Protein AF-A0A754B8D8-F1 (afdb_monomer)

Organism: Salmonella enterica (NCBI:txid28901)

Sequence (259 aa):
MENLAVDMGYTPGVLALFYKVAIGSGVAPLVIFMGVGAMTDFGPLLANPRTLLLGAAAQFGIFATVLGALTLNYFGLISFTLPQAAAIGIIGGADGPTAIYLSGKLAPELLGAIAVAAYSYMALVPLIQPPIMKALTSETERKIRMVQLRTVSKREKILFPVVLLMLVALLLPDAAPLLGMFCFGNLMRESGVVERLSDTVQNGLINIVTIFLGLSVGAKLVADKFLQPQTLGILLLGVVAFGIGTAAGVLMAKLLNLC

pLDDT: mean 94.23, std 4.28, range [58.78, 98.31]

Foldseek 3Di:
DVVVCVVVVDDDDPLVVLLVPQQLVLNLLLLLLLLVLLPDDCQQCVLPVVVVVLLVLLLVLLVVQLVVQVVCCVVVNDNDDSLRSNLLSCLLNLRLSVSSSSCSVRPVLQNLLSNVLSVVVNVCCVVQQVVLCVVQPDPVRVPDDDDDGDGDDLVNQLCVLVVVLVVCVPPPVVCNSNSVSSSNSSNCNSVVPNVVVSVCSNPVSSVVSVVSVVSNSVVSCDCVSCVDSVSVSSNVSSSVSNNSSSNSSVVVVVVVVVD

Radius of gyration: 20.34 Å; Cα contacts (8 Å, |Δi|>4): 338; chains: 1; bounding box: 52×45×57 Å

Solvent-accessible surface area (backbone atoms only — not comparable to full-atom values): 13329 Å² total; per-residue (Å²): 109,72,67,60,41,43,76,69,72,49,77,81,54,70,44,56,52,40,22,51,63,32,49,68,66,49,49,35,34,37,53,44,36,14,21,52,22,35,68,56,79,57,57,70,51,69,36,43,59,72,56,55,57,33,54,58,34,24,44,47,6,16,57,54,26,23,53,48,36,46,47,38,26,72,71,69,77,38,87,47,54,71,48,44,18,52,31,53,7,35,38,16,58,69,41,57,43,60,30,48,45,47,10,50,75,52,25,62,68,48,33,26,48,48,48,54,43,27,54,51,49,57,70,38,39,82,70,58,49,57,58,51,52,64,74,75,51,54,74,72,67,74,64,61,82,81,75,82,74,54,90,67,54,70,64,57,61,43,46,45,39,55,54,50,40,53,51,31,60,75,76,42,54,88,50,34,70,58,52,41,33,21,27,51,19,31,38,33,49,52,62,68,81,41,54,72,56,31,52,37,36,54,42,62,49,33,57,54,44,49,52,50,44,52,50,23,44,54,56,38,59,42,64,87,48,44,76,37,75,56,38,56,51,47,49,60,43,39,60,50,8,48,51,46,8,52,51,37,22,55,51,43,50,56,56,61,72,77,111

InterPro domains:
  IPR005661 Na+-transporting methylmalonyl-CoA/oxaloacetate decarboxylase, beta subunit [PF03977] (9-258)
  IPR005661 Na+-transporting methylmalonyl-CoA/oxaloacetate decarboxylase, beta subunit [PTHR35806] (12-259)
  IPR005661 Na+-transporting methylmalonyl-CoA/oxaloacetate decarboxylase, beta subunit [TIGR01109] (10-259)

Structure (mmCIF, N/CA/C/O backbone):
data_AF-A0A754B8D8-F1
#
_entry.id   AF-A0A754B8D8-F1
#
loop_
_atom_site.group_PDB
_atom_site.id
_atom_site.type_symbol
_atom_site.label_atom_id
_atom_site.label_alt_id
_atom_site.label_comp_id
_atom_site.label_asym_id
_atom_site.label_entity_id
_atom_site.label_seq_id
_atom_site.pdbx_PDB_ins_code
_atom_site.Cartn_x
_atom_site.Cartn_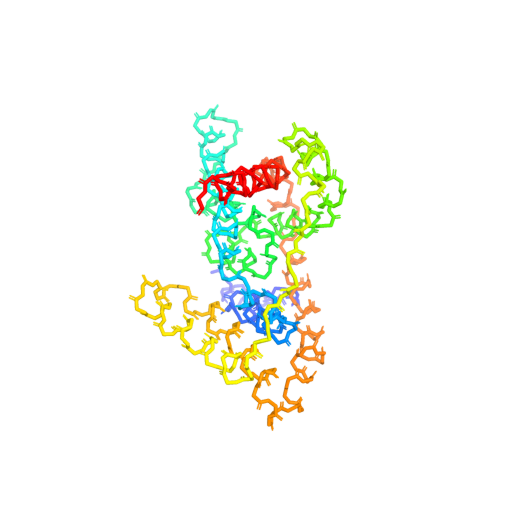y
_atom_site.Cartn_z
_atom_site.occupancy
_atom_site.B_iso_or_equiv
_atom_site.auth_seq_id
_atom_site.auth_comp_id
_atom_site.auth_asym_id
_atom_site.auth_atom_id
_atom_site.pdbx_PDB_model_num
ATOM 1 N N . MET A 1 1 ? 13.358 -8.539 -28.389 1.00 58.78 1 MET A N 1
ATOM 2 C CA . MET A 1 1 ? 14.553 -7.669 -28.349 1.00 58.78 1 MET A CA 1
ATOM 3 C C . MET A 1 1 ? 15.604 -8.170 -27.368 1.00 58.78 1 MET A C 1
ATOM 5 O O . MET A 1 1 ? 16.745 -8.263 -27.778 1.00 58.78 1 MET A O 1
ATOM 9 N N . GLU A 1 2 ? 15.253 -8.544 -26.131 1.00 64.75 2 GLU A N 1
ATOM 10 C CA . GLU A 1 2 ? 16.248 -8.974 -25.125 1.00 64.75 2 GLU A CA 1
ATOM 11 C C . GLU A 1 2 ? 17.072 -10.206 -25.562 1.00 64.75 2 GLU A C 1
ATOM 13 O O . GLU A 1 2 ? 18.293 -10.160 -25.513 1.00 64.75 2 GLU A O 1
ATOM 18 N N . ASN A 1 3 ? 16.429 -11.254 -26.098 1.00 72.56 3 ASN A N 1
ATOM 19 C CA . ASN A 1 3 ? 17.136 -12.445 -26.601 1.00 72.56 3 ASN A CA 1
ATOM 20 C C . ASN A 1 3 ? 18.046 -12.127 -27.800 1.00 72.56 3 ASN A C 1
ATOM 22 O O . ASN A 1 3 ? 19.176 -12.582 -27.842 1.00 72.56 3 ASN A O 1
ATOM 26 N N . LEU A 1 4 ? 17.596 -11.254 -28.709 1.00 76.38 4 LEU A N 1
ATOM 27 C CA . LEU A 1 4 ? 18.385 -10.824 -29.867 1.00 76.38 4 LEU A CA 1
ATOM 28 C C . LEU A 1 4 ? 19.649 -10.055 -29.444 1.00 76.38 4 LEU A C 1
ATOM 30 O O . LEU A 1 4 ? 20.698 -10.221 -30.046 1.00 76.38 4 LEU A O 1
ATOM 34 N N . ALA A 1 5 ? 19.567 -9.226 -28.399 1.00 78.75 5 ALA A N 1
ATOM 35 C CA . ALA A 1 5 ? 20.729 -8.509 -27.876 1.00 78.75 5 ALA A CA 1
ATOM 36 C C . ALA A 1 5 ? 21.767 -9.467 -27.267 1.00 78.75 5 ALA A C 1
ATOM 38 O O . ALA A 1 5 ? 22.965 -9.271 -27.466 1.00 78.75 5 ALA A O 1
ATOM 39 N N . VAL A 1 6 ? 21.306 -10.519 -26.580 1.00 84.56 6 VAL A N 1
ATOM 40 C CA . VAL A 1 6 ? 22.173 -11.587 -26.058 1.00 84.56 6 VAL A CA 1
ATOM 41 C C . VAL A 1 6 ? 22.822 -12.369 -27.201 1.00 84.56 6 VAL A C 1
ATOM 43 O O . VAL A 1 6 ? 24.032 -12.580 -27.169 1.00 84.56 6 VAL A O 1
ATOM 46 N N . ASP A 1 7 ? 22.061 -12.705 -28.246 1.00 90.56 7 ASP A N 1
ATOM 47 C CA . ASP A 1 7 ? 22.578 -13.380 -29.447 1.00 90.56 7 ASP A CA 1
ATOM 48 C C . ASP A 1 7 ? 23.622 -12.523 -30.196 1.00 90.56 7 ASP A C 1
ATOM 50 O O . ASP A 1 7 ? 24.506 -13.052 -30.867 1.00 90.56 7 ASP A O 1
ATOM 54 N N . MET A 1 8 ? 23.562 -11.195 -30.041 1.00 91.81 8 MET A N 1
ATOM 55 C CA . MET A 1 8 ? 24.538 -10.234 -30.572 1.00 91.81 8 MET A CA 1
ATOM 56 C C . MET A 1 8 ? 25.750 -9.997 -29.648 1.00 91.81 8 MET A C 1
ATOM 58 O O . MET A 1 8 ? 26.601 -9.164 -29.960 1.00 91.81 8 MET A O 1
ATOM 62 N N . GLY A 1 9 ? 25.853 -10.706 -28.519 1.00 92.31 9 GLY A N 1
ATOM 63 C CA . GLY A 1 9 ? 26.977 -10.611 -27.581 1.00 92.31 9 GLY A CA 1
ATOM 64 C C . GLY A 1 9 ? 26.842 -9.528 -26.505 1.00 92.31 9 GLY A C 1
ATOM 65 O O . GLY A 1 9 ? 27.785 -9.313 -25.740 1.00 92.31 9 GLY A O 1
ATOM 66 N N . TYR A 1 10 ? 25.692 -8.852 -26.397 1.00 92.00 10 TYR A N 1
ATOM 67 C CA . TYR A 1 10 ? 25.439 -7.906 -25.309 1.00 92.00 10 TYR A CA 1
ATOM 68 C C . TYR A 1 10 ? 24.954 -8.624 -24.047 1.00 92.00 10 TYR A C 1
ATOM 70 O O . TYR A 1 10 ? 24.031 -9.435 -24.082 1.00 92.00 10 TYR A O 1
ATOM 78 N N . THR A 1 11 ? 25.546 -8.284 -22.901 1.00 91.88 11 THR A N 1
ATOM 79 C CA . THR A 1 11 ? 25.164 -8.851 -21.602 1.00 91.88 11 THR A CA 1
ATOM 80 C C . THR A 1 11 ? 24.189 -7.935 -20.850 1.00 91.88 11 THR A C 1
ATOM 82 O O . THR A 1 11 ? 24.380 -6.714 -20.847 1.00 91.88 11 THR A O 1
ATOM 85 N N . PRO A 1 12 ? 23.146 -8.474 -20.190 1.00 91.19 12 PRO A N 1
ATOM 86 C CA . PRO A 1 12 ? 22.288 -7.680 -19.320 1.00 91.19 12 PRO A CA 1
ATOM 87 C C . PRO A 1 12 ? 23.073 -7.073 -18.152 1.00 91.19 12 PRO A C 1
ATOM 89 O O . PRO A 1 12 ? 23.854 -7.748 -17.483 1.00 91.19 12 PRO A O 1
ATOM 92 N N . GLY A 1 13 ? 22.816 -5.799 -17.851 1.00 93.12 13 GLY A N 1
ATOM 93 C CA . GLY A 1 13 ? 23.345 -5.176 -16.639 1.00 93.12 13 GLY A CA 1
ATOM 94 C C . GLY A 1 13 ? 22.827 -5.873 -15.374 1.00 93.12 13 GLY A C 1
ATOM 95 O O . GLY A 1 13 ? 21.698 -6.365 -15.338 1.00 93.12 13 GLY A O 1
ATOM 96 N N . VAL A 1 14 ? 23.619 -5.864 -14.300 1.00 95.69 14 VAL A N 1
ATOM 97 C CA . VAL A 1 14 ? 23.280 -6.554 -13.037 1.00 95.69 14 VAL A CA 1
ATOM 98 C C . VAL A 1 14 ? 21.926 -6.103 -12.473 1.00 95.69 14 VAL A C 1
ATOM 100 O O . VAL A 1 14 ? 21.112 -6.928 -12.067 1.00 95.69 14 VAL A O 1
ATOM 103 N N . LEU A 1 15 ? 21.633 -4.800 -12.518 1.00 93.94 15 LEU A N 1
ATOM 104 C CA . LEU A 1 15 ? 20.350 -4.258 -12.058 1.00 93.94 15 LEU A CA 1
ATOM 105 C C . LEU A 1 15 ? 19.160 -4.718 -12.917 1.00 93.94 15 LEU A C 1
ATOM 107 O O . LEU A 1 15 ? 18.058 -4.882 -12.397 1.00 93.94 15 LEU A O 1
ATOM 111 N N . ALA A 1 16 ? 19.377 -4.972 -14.212 1.00 91.88 16 ALA A N 1
ATOM 112 C CA . ALA A 1 16 ? 18.349 -5.534 -15.085 1.00 91.88 16 ALA A CA 1
ATOM 113 C C . ALA A 1 16 ? 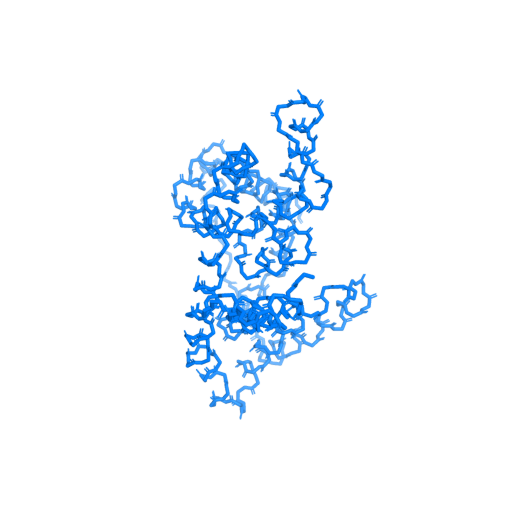18.050 -6.995 -14.714 1.00 91.88 16 ALA A C 1
ATOM 115 O O . ALA A 1 16 ? 16.884 -7.394 -14.698 1.00 91.88 16 ALA A O 1
ATOM 116 N N . LEU A 1 17 ? 19.076 -7.769 -14.337 1.00 94.62 17 LEU A N 1
ATOM 117 C CA . LEU A 1 17 ? 18.903 -9.134 -13.829 1.00 94.62 17 LEU A CA 1
ATOM 118 C C . LEU A 1 17 ? 18.139 -9.149 -12.502 1.00 94.62 17 LEU A C 1
ATOM 120 O O . LEU A 1 17 ? 17.184 -9.914 -12.365 1.00 94.62 17 LEU A O 1
ATOM 124 N N . PHE A 1 18 ? 18.497 -8.272 -11.556 1.00 95.88 18 PHE A N 1
ATOM 125 C CA . PHE A 1 18 ? 17.745 -8.132 -10.307 1.00 95.88 18 PHE A CA 1
ATOM 126 C C . PHE A 1 18 ? 16.291 -7.758 -10.574 1.00 95.88 18 PHE A C 1
ATOM 128 O O . PHE A 1 18 ? 15.399 -8.430 -10.063 1.00 95.88 18 PHE A O 1
ATOM 135 N N . TYR A 1 19 ? 16.034 -6.780 -11.448 1.00 94.25 19 TYR A N 1
ATOM 136 C CA . TYR A 1 19 ? 14.668 -6.420 -11.812 1.00 94.25 19 TYR A CA 1
ATOM 137 C C . TYR A 1 19 ? 13.897 -7.615 -12.382 1.00 94.25 19 TYR A C 1
ATOM 139 O O . TYR A 1 19 ? 12.798 -7.897 -11.910 1.00 94.25 19 TYR A O 1
ATOM 147 N N . LYS A 1 20 ? 14.473 -8.345 -13.343 1.00 93.69 20 LYS A N 1
ATOM 148 C CA . LYS A 1 20 ? 13.829 -9.492 -14.000 1.00 93.69 20 LYS A CA 1
ATOM 149 C C . LYS A 1 20 ? 13.483 -10.611 -13.015 1.00 93.69 20 LYS A C 1
ATOM 151 O O . LYS A 1 20 ? 12.371 -11.132 -13.056 1.00 93.69 20 LYS A O 1
ATOM 156 N N . VAL A 1 21 ? 14.411 -10.958 -12.123 1.00 95.19 21 VAL A N 1
ATOM 157 C CA . VAL A 1 21 ? 14.247 -12.071 -11.174 1.00 95.19 21 VAL A CA 1
ATOM 158 C C . VAL A 1 21 ? 13.405 -11.679 -9.961 1.00 95.19 21 VAL A C 1
ATOM 160 O O . VAL A 1 21 ? 12.574 -12.470 -9.526 1.00 95.19 21 VAL A O 1
ATOM 163 N N . ALA A 1 22 ? 13.602 -10.482 -9.409 1.00 93.81 22 ALA A N 1
ATOM 164 C CA . ALA A 1 22 ? 12.997 -10.070 -8.147 1.00 93.81 22 ALA A CA 1
ATOM 165 C C . ALA A 1 22 ? 11.612 -9.433 -8.344 1.00 93.81 22 ALA A C 1
ATOM 167 O O . ALA A 1 22 ? 10.634 -9.897 -7.761 1.00 93.81 22 ALA A O 1
ATOM 168 N N . ILE A 1 23 ? 11.515 -8.375 -9.157 1.00 92.25 23 ILE A N 1
ATOM 169 C CA . ILE A 1 23 ? 10.281 -7.582 -9.303 1.00 92.25 23 ILE A CA 1
ATOM 170 C C . ILE A 1 23 ? 9.447 -8.038 -10.500 1.00 92.25 23 ILE A C 1
ATOM 172 O O . ILE A 1 23 ? 8.241 -8.205 -10.364 1.00 92.25 23 ILE A O 1
ATOM 176 N N . GLY A 1 24 ? 10.068 -8.252 -11.661 1.00 90.56 24 GLY A N 1
ATOM 177 C CA . GLY A 1 24 ? 9.386 -8.628 -12.902 1.00 90.56 24 GLY A CA 1
ATOM 178 C C . GLY A 1 24 ? 8.690 -9.989 -12.823 1.00 90.56 24 GLY A C 1
ATOM 179 O O . GLY A 1 24 ? 7.667 -10.192 -13.466 1.00 90.56 24 GLY A O 1
ATOM 180 N N . SER A 1 25 ? 9.197 -10.893 -11.981 1.00 93.19 25 SER A N 1
ATOM 181 C CA . SER A 1 25 ? 8.540 -12.161 -11.635 1.00 93.19 25 SER A CA 1
ATOM 182 C C . SER A 1 25 ? 7.385 -12.005 -10.632 1.00 93.19 25 SER A C 1
ATOM 184 O O . SER A 1 25 ? 6.610 -12.936 -10.433 1.00 93.19 25 SER A O 1
ATOM 186 N N . GLY A 1 26 ? 7.285 -10.853 -9.962 1.00 92.12 26 GLY A N 1
ATOM 187 C CA . GLY A 1 26 ? 6.346 -10.589 -8.873 1.00 92.12 26 GLY A CA 1
ATOM 188 C C . GLY A 1 26 ? 6.746 -11.176 -7.513 1.00 92.12 26 GLY A C 1
ATOM 189 O O . GLY A 1 26 ? 5.998 -11.005 -6.557 1.00 92.12 26 GLY A O 1
ATOM 190 N N . VAL A 1 27 ? 7.898 -11.843 -7.385 1.00 96.12 27 VAL A N 1
ATOM 191 C CA . VAL A 1 27 ? 8.268 -12.584 -6.162 1.00 96.12 27 VAL A CA 1
ATOM 192 C C . VAL A 1 27 ? 8.673 -11.661 -5.013 1.00 96.12 27 VAL A C 1
ATOM 194 O O . VAL A 1 27 ? 8.148 -11.779 -3.908 1.00 96.12 27 VAL A O 1
ATOM 197 N N . ALA A 1 28 ? 9.601 -10.733 -5.247 1.00 96.25 28 ALA A N 1
ATOM 198 C CA . ALA A 1 28 ? 10.150 -9.882 -4.195 1.00 96.25 28 ALA A CA 1
ATOM 199 C C . ALA A 1 28 ? 9.096 -9.043 -3.451 1.00 96.25 28 ALA A C 1
ATOM 201 O O . ALA A 1 28 ? 9.090 -9.102 -2.221 1.00 96.25 28 ALA A O 1
ATOM 202 N N . PRO A 1 29 ? 8.177 -8.312 -4.119 1.00 95.56 29 PRO A N 1
ATOM 203 C CA . PRO A 1 29 ? 7.150 -7.565 -3.394 1.00 95.56 29 PRO A CA 1
ATOM 204 C C . PRO A 1 29 ? 6.234 -8.475 -2.561 1.00 95.56 29 PRO A C 1
ATOM 206 O O . PRO A 1 29 ? 5.863 -8.095 -1.456 1.00 95.56 29 PRO A O 1
ATOM 209 N N . LEU A 1 30 ? 5.935 -9.697 -3.021 1.00 97.25 30 LEU A N 1
ATOM 210 C CA . LEU A 1 30 ? 5.134 -10.663 -2.261 1.00 97.25 30 LEU A CA 1
ATOM 211 C C . LEU A 1 30 ? 5.868 -11.204 -1.029 1.00 97.25 30 LEU A C 1
ATOM 213 O O . LEU A 1 30 ? 5.261 -11.358 0.029 1.00 97.25 30 LEU A O 1
ATOM 217 N N . VAL A 1 31 ? 7.173 -11.464 -1.135 1.00 97.94 31 VAL A N 1
ATOM 218 C CA . VAL A 1 31 ? 7.988 -11.897 0.011 1.00 97.94 31 VAL A CA 1
ATOM 219 C C . VAL A 1 31 ? 8.131 -10.774 1.038 1.00 97.94 31 VAL A C 1
ATOM 221 O O . VAL A 1 31 ? 8.051 -11.037 2.239 1.00 97.94 31 VAL A O 1
ATOM 224 N N . ILE A 1 32 ? 8.271 -9.519 0.595 1.00 96.75 32 ILE A N 1
ATOM 225 C CA . ILE A 1 32 ? 8.240 -8.380 1.519 1.00 96.75 32 ILE A CA 1
ATOM 226 C C . ILE A 1 32 ? 6.870 -8.281 2.197 1.00 96.75 32 ILE A C 1
ATOM 228 O O . ILE A 1 32 ? 6.789 -8.133 3.414 1.00 96.75 32 ILE A O 1
ATOM 232 N N . PHE A 1 33 ? 5.786 -8.432 1.438 1.00 95.44 33 PHE A N 1
ATOM 233 C CA . PHE A 1 33 ? 4.430 -8.369 1.981 1.00 95.44 33 PHE A CA 1
ATOM 234 C C . PHE A 1 33 ? 4.119 -9.514 2.965 1.00 95.44 33 PHE A C 1
ATOM 236 O O . PHE A 1 33 ? 3.440 -9.307 3.970 1.00 95.44 33 PHE A O 1
ATOM 243 N N . MET A 1 34 ? 4.701 -10.699 2.758 1.00 98.12 34 MET A N 1
ATOM 244 C CA . MET A 1 34 ? 4.687 -11.787 3.741 1.00 98.12 34 MET A CA 1
ATOM 245 C C . MET A 1 34 ? 5.376 -11.388 5.049 1.00 98.12 34 MET A C 1
ATOM 247 O O . MET A 1 34 ? 4.844 -11.662 6.124 1.00 98.12 34 MET A O 1
ATOM 251 N N . GLY A 1 35 ? 6.528 -10.719 4.996 1.00 97.44 35 GLY A N 1
ATOM 252 C CA . GLY A 1 35 ? 7.171 -10.240 6.220 1.00 97.44 35 GLY A CA 1
ATOM 253 C C . GLY A 1 35 ? 6.406 -9.110 6.905 1.00 97.44 35 GLY A C 1
ATOM 254 O O . GLY A 1 35 ? 6.346 -9.102 8.132 1.00 97.44 35 GLY A O 1
ATOM 255 N N . VAL A 1 36 ? 5.726 -8.231 6.158 1.00 96.62 36 VAL A N 1
ATOM 256 C CA . VAL A 1 36 ? 4.753 -7.286 6.745 1.00 96.62 36 VAL A CA 1
ATOM 257 C C . VAL A 1 36 ? 3.675 -8.053 7.519 1.00 96.62 36 VAL A C 1
ATOM 259 O O . VAL A 1 36 ? 3.404 -7.724 8.674 1.00 96.62 36 VAL A O 1
ATOM 262 N N . GLY A 1 37 ? 3.134 -9.133 6.947 1.00 96.88 37 GLY A N 1
ATOM 263 C CA . GLY A 1 37 ? 2.206 -10.031 7.641 1.00 96.88 37 GLY A CA 1
ATOM 264 C C . GLY A 1 37 ? 2.786 -10.642 8.924 1.00 96.88 37 GLY A C 1
ATOM 265 O O . GLY A 1 37 ? 2.099 -10.685 9.941 1.00 96.88 37 GLY A O 1
ATOM 266 N N . ALA A 1 38 ? 4.060 -11.048 8.913 1.00 97.19 38 ALA A N 1
ATOM 267 C CA . ALA A 1 38 ? 4.755 -11.607 10.081 1.00 97.19 38 ALA A CA 1
ATOM 268 C C . ALA A 1 38 ? 5.084 -10.568 11.177 1.00 97.19 38 ALA A C 1
ATOM 270 O O . ALA A 1 38 ? 5.232 -10.927 12.348 1.00 97.19 38 ALA A O 1
ATOM 271 N N . MET A 1 39 ? 5.163 -9.281 10.824 1.00 96.50 39 MET A N 1
ATOM 272 C CA . MET A 1 39 ? 5.384 -8.171 11.763 1.00 96.50 39 MET A CA 1
ATOM 273 C C . MET A 1 39 ? 4.079 -7.568 12.312 1.00 96.50 39 MET A C 1
ATOM 275 O O . MET A 1 39 ? 4.109 -6.844 13.307 1.00 96.50 39 MET A O 1
ATOM 279 N N . THR A 1 40 ? 2.933 -7.854 11.690 1.00 96.00 40 THR A N 1
ATOM 280 C CA . THR A 1 40 ? 1.652 -7.215 12.028 1.00 96.00 40 THR A CA 1
ATOM 281 C C . THR A 1 40 ? 0.986 -7.877 13.237 1.00 96.00 40 THR A C 1
ATOM 283 O O . THR A 1 40 ? 0.804 -9.093 13.268 1.00 96.00 40 THR A O 1
ATOM 286 N N . ASP A 1 41 ? 0.561 -7.076 14.222 1.00 93.06 41 ASP A N 1
ATOM 287 C CA . ASP A 1 41 ? -0.291 -7.544 15.321 1.00 93.06 41 ASP A CA 1
ATOM 288 C C . ASP A 1 41 ? -1.772 -7.262 15.047 1.00 93.06 41 ASP A C 1
ATOM 290 O O . ASP A 1 41 ? -2.208 -6.119 14.915 1.00 93.06 41 ASP A O 1
ATOM 294 N N . PHE A 1 42 ? -2.563 -8.330 15.025 1.00 92.44 42 PHE A N 1
ATOM 295 C CA . PHE A 1 42 ? -4.003 -8.283 14.794 1.00 92.44 42 PHE A CA 1
ATOM 296 C C . PHE A 1 42 ? -4.830 -8.117 16.068 1.00 92.44 42 PHE A C 1
ATOM 298 O O . PHE A 1 42 ? -6.034 -7.891 15.974 1.00 92.44 42 PHE A O 1
ATOM 305 N N . GLY A 1 43 ? -4.223 -8.194 17.257 1.00 91.62 43 GLY A N 1
ATOM 306 C CA . GLY A 1 43 ? -4.933 -8.028 18.530 1.00 91.62 43 GLY A CA 1
ATOM 307 C C . GLY A 1 43 ? -5.822 -6.774 18.566 1.00 91.62 43 GLY A C 1
ATOM 308 O O . GLY A 1 43 ? -7.025 -6.905 18.797 1.00 91.62 43 GLY A O 1
ATOM 309 N N . PRO A 1 44 ? -5.293 -5.576 18.258 1.00 92.50 44 PRO A N 1
ATOM 310 C CA . PRO A 1 44 ? -6.086 -4.347 18.243 1.00 92.50 44 PRO A CA 1
ATOM 311 C C . PRO A 1 44 ? -7.234 -4.343 17.225 1.00 92.50 44 PRO A C 1
ATOM 313 O O . PRO A 1 44 ? -8.326 -3.862 17.530 1.00 92.50 44 PRO A O 1
ATOM 316 N N . LEU A 1 45 ? -7.010 -4.920 16.041 1.00 93.06 45 LEU A N 1
ATOM 317 C CA . LEU A 1 45 ? -8.008 -4.985 14.971 1.00 93.06 45 LEU A CA 1
ATOM 318 C C . LEU A 1 45 ? -9.169 -5.911 15.345 1.00 93.06 45 LEU A C 1
ATOM 320 O O . LEU A 1 45 ? -10.336 -5.536 15.238 1.00 93.06 45 LEU A O 1
ATOM 324 N N . LEU A 1 46 ? -8.846 -7.111 15.832 1.00 92.81 46 LEU A N 1
ATOM 325 C CA . LEU A 1 46 ? -9.837 -8.080 16.295 1.00 92.81 46 LEU A CA 1
ATOM 326 C C . LEU A 1 46 ? -10.559 -7.560 17.536 1.00 92.81 46 LEU A C 1
ATOM 328 O O . LEU A 1 46 ? -11.736 -7.853 17.724 1.00 92.81 46 LEU A O 1
ATOM 332 N N . ALA A 1 47 ? -9.900 -6.782 18.392 1.00 93.62 47 ALA A N 1
ATOM 3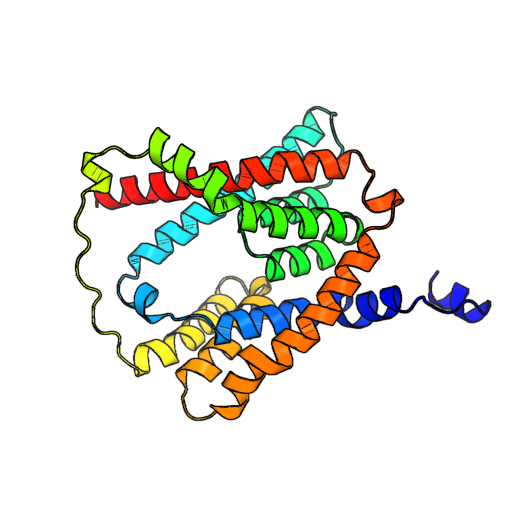33 C CA . ALA A 1 47 ? -10.530 -6.263 19.595 1.00 93.62 47 ALA A CA 1
ATOM 334 C C . ALA A 1 47 ? -11.666 -5.266 19.301 1.00 93.62 47 ALA A C 1
ATOM 336 O O . ALA A 1 47 ? -12.677 -5.277 20.004 1.00 93.62 47 ALA A O 1
ATOM 337 N N . ASN A 1 48 ? -11.542 -4.458 18.246 1.00 93.25 48 ASN A N 1
ATOM 338 C CA . ASN A 1 48 ? -12.614 -3.589 17.768 1.00 93.25 48 ASN A CA 1
ATOM 339 C C . ASN A 1 48 ? -12.799 -3.733 16.246 1.00 93.25 48 ASN A C 1
ATOM 341 O O . ASN A 1 48 ? -12.292 -2.904 15.483 1.00 93.25 48 ASN A O 1
ATOM 345 N N . PRO A 1 49 ? -13.576 -4.734 15.786 1.00 93.19 49 PRO A N 1
ATOM 346 C CA . PRO A 1 49 ? -13.723 -5.029 14.360 1.00 93.19 49 PRO A CA 1
ATOM 347 C C . PRO A 1 49 ? -14.327 -3.885 13.540 1.00 93.19 49 PRO A C 1
ATOM 349 O O . PRO A 1 49 ? -14.099 -3.816 12.336 1.00 93.19 49 PRO A O 1
ATOM 352 N N . ARG A 1 50 ? -15.053 -2.946 14.171 1.00 92.44 50 ARG A N 1
ATOM 353 C CA . ARG A 1 50 ? -15.614 -1.766 13.484 1.00 92.44 50 ARG A CA 1
ATOM 354 C C . ARG A 1 50 ? -14.522 -0.901 12.849 1.00 92.44 50 ARG A C 1
ATOM 356 O O . ARG A 1 50 ? -14.782 -0.208 11.872 1.00 92.44 50 ARG A O 1
ATOM 363 N N . THR A 1 51 ? -13.291 -0.981 13.359 1.00 92.56 51 THR A N 1
ATOM 364 C CA . THR A 1 51 ? -12.133 -0.273 12.795 1.00 92.56 51 THR A CA 1
ATOM 365 C C . THR A 1 51 ? -11.766 -0.729 11.380 1.00 92.56 51 THR A C 1
ATOM 367 O O . THR A 1 51 ? -11.192 0.061 10.632 1.00 92.56 51 THR A O 1
ATOM 370 N N . LEU A 1 52 ? -12.191 -1.924 10.945 1.00 93.50 52 LEU A N 1
ATOM 371 C CA . LEU A 1 52 ? -12.064 -2.360 9.547 1.00 93.50 52 LEU A CA 1
ATOM 372 C C . LEU A 1 52 ? -12.776 -1.405 8.576 1.00 93.50 52 LEU A C 1
ATOM 374 O O . LEU A 1 52 ? -12.273 -1.159 7.481 1.00 93.50 52 LEU A O 1
ATOM 378 N N . LEU A 1 53 ? -13.909 -0.819 8.981 1.00 94.25 53 LEU A N 1
ATOM 379 C CA . LEU A 1 53 ? -14.655 0.132 8.151 1.00 94.25 53 LEU A CA 1
ATOM 380 C C . LEU A 1 53 ? -13.922 1.469 7.985 1.00 94.25 53 LEU A C 1
ATOM 382 O O . LEU A 1 53 ? -14.027 2.090 6.929 1.00 94.25 53 LEU A O 1
ATOM 386 N N . LEU A 1 54 ? -13.135 1.892 8.984 1.00 94.12 54 LEU A N 1
ATOM 387 C CA . LEU A 1 54 ? -12.245 3.049 8.833 1.00 94.12 54 LEU A CA 1
ATOM 388 C C . LEU A 1 54 ? -11.173 2.746 7.781 1.00 94.12 54 LEU A C 1
ATOM 390 O O . LEU A 1 54 ? -10.895 3.592 6.934 1.00 94.12 54 LEU A O 1
ATOM 394 N N . GLY A 1 55 ? -10.619 1.529 7.800 1.00 92.12 55 GLY A N 1
ATOM 395 C CA . GLY A 1 55 ? -9.685 1.055 6.778 1.00 92.12 55 GLY A CA 1
ATOM 396 C C . GLY A 1 55 ? -10.301 1.045 5.378 1.00 92.12 55 GLY A C 1
ATOM 397 O O . GLY A 1 55 ? -9.659 1.496 4.434 1.00 92.12 55 GLY A O 1
ATOM 398 N N . ALA A 1 56 ? -11.559 0.613 5.244 1.00 92.56 56 ALA A N 1
ATOM 399 C CA . ALA A 1 56 ? -12.274 0.628 3.968 1.00 92.56 56 ALA A CA 1
ATOM 400 C C . ALA A 1 56 ? -12.417 2.052 3.399 1.00 92.56 56 ALA A C 1
ATOM 402 O O . ALA A 1 56 ? -12.108 2.283 2.231 1.00 92.56 56 ALA A O 1
ATOM 403 N N . ALA A 1 57 ? -12.818 3.022 4.226 1.00 94.31 57 ALA A N 1
ATOM 404 C CA . ALA A 1 57 ? -12.924 4.417 3.801 1.00 94.31 57 ALA A CA 1
ATOM 405 C C . ALA A 1 57 ? -11.558 5.060 3.513 1.00 94.31 57 ALA A C 1
ATOM 407 O O . ALA A 1 57 ? -11.449 5.874 2.598 1.00 94.31 57 ALA A O 1
ATOM 408 N N . ALA A 1 58 ? -10.503 4.672 4.237 1.00 92.19 58 ALA A N 1
ATOM 409 C CA . ALA A 1 58 ? -9.149 5.165 3.985 1.00 92.19 58 ALA A CA 1
ATOM 410 C C . ALA A 1 58 ? -8.649 4.813 2.570 1.00 92.19 58 ALA A C 1
ATOM 412 O O . ALA A 1 58 ? -7.929 5.605 1.962 1.00 92.19 58 ALA A O 1
ATOM 413 N N . GLN A 1 59 ? -9.099 3.687 1.997 1.00 95.56 59 GLN A N 1
ATOM 414 C CA . GLN A 1 59 ? -8.771 3.303 0.616 1.00 95.56 59 GLN A CA 1
ATOM 415 C C . GLN A 1 59 ? -9.446 4.189 -0.445 1.00 95.56 59 GLN A C 1
ATOM 417 O O . GLN A 1 59 ? -9.064 4.134 -1.613 1.00 95.56 59 GLN A O 1
ATOM 422 N N . PHE A 1 60 ? -10.402 5.053 -0.079 1.00 96.50 60 PHE A N 1
ATOM 423 C CA . PHE A 1 60 ? -11.026 5.985 -1.025 1.00 96.50 60 PHE A CA 1
ATOM 424 C C . PHE A 1 60 ? -10.006 6.926 -1.685 1.00 96.50 60 PHE A C 1
ATOM 426 O O . PHE A 1 60 ? -10.192 7.323 -2.836 1.00 96.50 60 PHE A O 1
ATOM 433 N N . GLY A 1 61 ? -8.896 7.221 -0.995 1.00 96.19 61 GLY A N 1
ATOM 434 C CA . GLY A 1 61 ? -7.775 7.972 -1.560 1.00 96.19 61 GLY A CA 1
ATOM 435 C C . GLY A 1 61 ? -7.230 7.349 -2.849 1.00 96.19 61 GLY A C 1
ATOM 436 O O . GLY A 1 61 ? -6.929 8.084 -3.783 1.00 96.19 61 GLY A O 1
ATOM 437 N N . ILE A 1 62 ? -7.194 6.013 -2.956 1.00 97.12 62 ILE A N 1
ATOM 438 C CA . ILE A 1 62 ? -6.771 5.315 -4.180 1.00 97.12 62 ILE A CA 1
ATOM 439 C C . ILE A 1 62 ? -7.681 5.687 -5.344 1.00 97.12 62 ILE A C 1
ATOM 441 O O . ILE A 1 62 ? -7.212 6.157 -6.381 1.00 97.12 62 ILE A O 1
ATOM 445 N N . PHE A 1 63 ? -8.988 5.490 -5.173 1.00 97.06 63 PHE A N 1
ATOM 446 C CA . PHE A 1 63 ? -9.957 5.732 -6.237 1.00 97.06 63 PHE A CA 1
ATOM 447 C C . PHE A 1 63 ? -9.987 7.206 -6.629 1.00 97.06 63 PHE A C 1
ATOM 449 O O . PHE A 1 63 ? -9.917 7.517 -7.816 1.00 97.06 63 PHE A O 1
ATOM 456 N N . ALA A 1 64 ? -9.997 8.116 -5.655 1.00 97.31 64 ALA A N 1
ATOM 457 C CA . ALA A 1 64 ? -9.939 9.548 -5.924 1.00 97.31 64 ALA A CA 1
ATOM 458 C C . ALA A 1 64 ? -8.689 9.936 -6.732 1.00 97.31 64 ALA A C 1
ATOM 460 O O . ALA A 1 64 ? -8.781 10.745 -7.656 1.00 97.31 64 ALA A O 1
ATOM 461 N N . THR A 1 65 ? -7.543 9.311 -6.458 1.00 97.38 65 THR A N 1
ATOM 462 C CA . THR A 1 65 ? -6.314 9.520 -7.229 1.00 97.38 65 THR A CA 1
ATOM 463 C C . THR A 1 65 ? -6.392 8.953 -8.645 1.00 97.38 65 THR A C 1
ATOM 465 O O . THR A 1 65 ? -5.924 9.612 -9.574 1.00 97.38 65 THR A O 1
ATOM 468 N N . VAL A 1 66 ? -7.030 7.795 -8.852 1.00 98.00 66 VAL A N 1
ATOM 469 C CA . VAL A 1 66 ? -7.306 7.275 -10.207 1.00 98.00 66 VAL A CA 1
ATOM 470 C C . VAL A 1 66 ? -8.182 8.256 -10.987 1.00 98.00 66 VAL A C 1
ATOM 472 O O . VAL A 1 66 ? -7.846 8.608 -12.119 1.00 98.00 66 VAL A O 1
ATOM 475 N N . LEU A 1 67 ? -9.271 8.747 -10.383 1.00 97.69 67 LEU A N 1
ATOM 476 C CA . LEU A 1 67 ? -10.124 9.766 -11.001 1.00 97.69 67 LEU A CA 1
ATOM 477 C C . LEU A 1 67 ? -9.338 11.050 -11.302 1.00 97.69 67 LEU A C 1
ATOM 479 O O . LEU A 1 67 ? -9.497 11.618 -12.382 1.00 97.69 67 LEU A O 1
ATOM 483 N N . GLY A 1 68 ? -8.458 11.478 -10.395 1.00 96.88 68 GLY A N 1
ATOM 484 C CA . GLY A 1 68 ? -7.569 12.622 -10.596 1.00 96.88 68 GLY A CA 1
ATOM 485 C C . GLY A 1 68 ? -6.634 12.439 -11.793 1.00 96.88 68 GLY A C 1
ATOM 486 O O . GLY A 1 68 ? -6.547 13.323 -12.643 1.00 96.88 68 GLY A O 1
ATOM 487 N N . ALA A 1 69 ? -5.997 11.272 -11.923 1.00 97.00 69 ALA A N 1
ATOM 488 C CA . ALA A 1 69 ? -5.132 10.947 -13.058 1.00 97.00 69 ALA A CA 1
ATOM 489 C C . ALA A 1 69 ? -5.896 10.925 -14.392 1.00 97.00 69 ALA A C 1
ATOM 491 O O . ALA A 1 69 ? -5.446 11.511 -15.377 1.00 97.00 69 ALA A O 1
ATOM 492 N N . LEU A 1 70 ? -7.080 10.307 -14.426 1.00 96.94 70 LEU A N 1
ATOM 493 C CA . LEU A 1 70 ? -7.923 10.286 -15.626 1.00 96.94 70 LEU A CA 1
ATOM 494 C C . LEU A 1 70 ? -8.441 11.683 -15.991 1.00 96.94 70 LEU A C 1
ATOM 496 O O . LEU A 1 70 ? -8.540 12.015 -17.170 1.00 96.94 70 LEU A O 1
ATOM 500 N N . THR A 1 71 ? -8.715 12.520 -14.993 1.00 95.88 71 THR A N 1
ATOM 501 C CA . THR A 1 71 ? -9.134 13.912 -15.195 1.00 95.88 71 THR A CA 1
ATOM 502 C C . THR A 1 71 ? -7.989 14.772 -15.739 1.00 95.88 71 THR A C 1
ATOM 504 O O . THR A 1 71 ? -8.206 15.569 -16.649 1.00 95.88 71 THR A O 1
ATOM 507 N N . LEU A 1 72 ? -6.752 14.578 -15.264 1.00 94.62 72 LEU A N 1
ATOM 508 C CA . LEU A 1 72 ? -5.563 15.228 -15.840 1.00 94.62 72 LEU A CA 1
ATOM 509 C C . LEU A 1 72 ? -5.354 14.854 -17.315 1.00 94.62 72 LEU A C 1
ATOM 511 O O . LEU A 1 72 ? -4.975 15.714 -18.113 1.00 94.62 72 LEU A O 1
ATOM 515 N N . ASN A 1 73 ? -5.641 13.598 -17.672 1.00 94.44 73 ASN A N 1
ATOM 516 C CA . ASN A 1 73 ? -5.629 13.137 -19.059 1.00 94.44 73 ASN A CA 1
ATOM 517 C C . ASN A 1 73 ? -6.754 13.782 -19.882 1.00 94.44 73 ASN A C 1
ATOM 519 O O . ASN A 1 73 ? -6.507 14.255 -20.987 1.00 94.44 73 ASN A O 1
ATOM 523 N N . TYR A 1 74 ? -7.969 13.867 -19.331 1.00 95.25 74 TYR A N 1
ATOM 524 C CA . TYR A 1 74 ? -9.109 14.514 -19.988 1.00 95.25 74 TYR A CA 1
ATOM 525 C C . TYR A 1 74 ? -8.859 16.001 -20.288 1.00 95.25 74 TYR A C 1
ATOM 527 O O . TYR A 1 74 ? -9.207 16.478 -21.365 1.00 95.25 74 TYR A O 1
ATOM 535 N N . PHE A 1 75 ? -8.198 16.726 -19.380 1.00 95.38 75 PHE A N 1
ATOM 536 C CA . PHE A 1 75 ? -7.812 18.125 -19.599 1.00 95.38 75 PHE A CA 1
ATOM 537 C C . PHE A 1 75 ? -6.597 18.309 -20.521 1.00 95.38 75 PHE A C 1
ATOM 539 O O . PHE A 1 75 ? -6.178 19.441 -20.755 1.00 95.38 75 PHE A O 1
ATOM 546 N N . GLY A 1 76 ? -6.015 17.224 -21.043 1.00 92.12 76 GLY A N 1
ATOM 547 C CA . GLY A 1 76 ? -4.886 17.280 -21.971 1.00 92.12 76 GLY A CA 1
ATOM 548 C C . GLY A 1 76 ? -3.579 17.787 -21.352 1.00 92.12 76 GLY A C 1
ATOM 549 O O . GLY A 1 76 ? -2.667 18.143 -22.091 1.00 92.12 76 GLY A O 1
ATOM 550 N N . LEU A 1 77 ? -3.472 17.827 -20.018 1.00 93.44 77 LEU A N 1
ATOM 551 C CA . LEU A 1 77 ? -2.270 18.304 -19.324 1.00 93.44 77 LEU A CA 1
ATOM 552 C C . LEU A 1 77 ? -1.160 17.249 -19.353 1.00 93.44 77 LEU A C 1
ATOM 554 O O . LEU A 1 77 ? -0.018 17.538 -19.701 1.00 93.44 77 LEU A O 1
ATOM 558 N N . ILE A 1 78 ? -1.501 16.020 -18.959 1.00 91.94 78 ILE A N 1
ATOM 559 C CA . ILE A 1 78 ? -0.582 14.882 -18.880 1.00 91.94 78 ILE A CA 1
ATOM 560 C C . ILE A 1 78 ? -1.336 13.645 -19.352 1.00 91.94 78 ILE A C 1
ATOM 562 O O . ILE A 1 78 ? -2.402 13.334 -18.824 1.00 91.94 78 ILE A O 1
ATOM 566 N N . SER A 1 79 ? -0.773 12.919 -20.318 1.00 94.19 79 SER A N 1
ATOM 567 C CA . SER A 1 79 ? -1.416 11.710 -20.823 1.00 94.19 79 SER A CA 1
ATOM 568 C C . SER A 1 79 ? -1.210 10.531 -19.875 1.00 94.19 79 SER A C 1
ATOM 570 O O . SER A 1 79 ? -0.075 10.100 -19.649 1.00 94.19 79 SER A O 1
ATOM 572 N N . PHE A 1 80 ? -2.322 10.009 -19.356 1.00 95.69 80 PHE A N 1
ATOM 573 C CA . PHE A 1 80 ? -2.378 8.790 -18.555 1.00 95.69 80 PHE A CA 1
ATOM 574 C C . PHE A 1 80 ? -3.369 7.808 -19.166 1.00 95.69 80 PHE A C 1
ATOM 576 O O . PHE A 1 80 ? -4.561 8.094 -19.293 1.00 95.69 80 PHE A O 1
ATOM 583 N N . THR A 1 81 ? -2.884 6.615 -19.497 1.00 96.88 81 THR A N 1
ATOM 584 C CA . THR A 1 81 ? -3.763 5.485 -19.814 1.00 96.88 81 THR A CA 1
ATOM 585 C C . THR A 1 81 ? -4.425 4.952 -18.541 1.00 96.88 81 THR A C 1
ATOM 587 O O . THR A 1 81 ? -3.942 5.186 -17.433 1.00 96.88 81 THR A O 1
ATOM 590 N N . LEU A 1 82 ? -5.517 4.194 -18.674 1.00 97.31 82 LEU A N 1
ATOM 591 C CA . LEU A 1 82 ? -6.196 3.602 -17.518 1.00 97.31 82 LEU A CA 1
ATOM 592 C C . LEU A 1 82 ? -5.279 2.691 -16.665 1.00 97.31 82 LEU A C 1
ATOM 594 O O . LEU A 1 82 ? -5.294 2.855 -15.445 1.00 97.31 82 LEU A O 1
ATOM 598 N N . PRO A 1 83 ? -4.442 1.795 -17.235 1.00 97.75 83 PRO A N 1
ATOM 599 C CA . PRO A 1 83 ? -3.511 0.986 -16.440 1.00 97.75 83 PRO A CA 1
ATOM 600 C C . PRO A 1 83 ? -2.486 1.826 -15.668 1.00 97.75 83 PRO A C 1
ATOM 602 O O . PRO A 1 83 ? -2.186 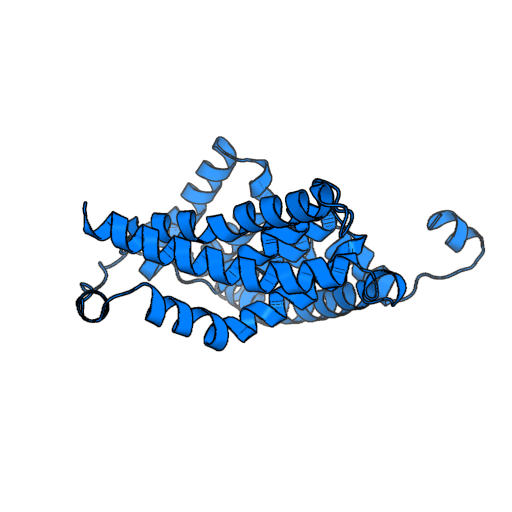1.533 -14.511 1.00 97.75 83 PRO A O 1
ATOM 605 N N . GLN A 1 84 ? -1.991 2.908 -16.277 1.00 97.25 84 GLN A N 1
ATOM 606 C CA . GLN A 1 84 ? -1.082 3.848 -15.620 1.00 97.25 84 GLN A CA 1
ATOM 607 C C . GLN A 1 84 ? -1.788 4.596 -14.489 1.00 97.25 84 GLN A C 1
ATOM 609 O O . GLN A 1 84 ? -1.297 4.591 -13.366 1.00 97.25 84 GLN A O 1
ATOM 614 N N . ALA A 1 85 ? -2.967 5.168 -14.746 1.00 97.25 85 ALA A N 1
ATOM 615 C CA . ALA A 1 85 ? -3.774 5.841 -13.729 1.00 97.25 85 ALA A CA 1
ATOM 616 C C . ALA A 1 85 ? -4.088 4.915 -12.539 1.00 97.25 85 ALA A C 1
ATOM 618 O O . ALA A 1 85 ? -3.962 5.332 -11.387 1.00 97.25 85 ALA A O 1
ATOM 619 N N . ALA A 1 86 ? -4.423 3.647 -12.805 1.00 97.56 86 ALA A N 1
ATOM 620 C CA . ALA A 1 86 ? -4.656 2.634 -11.779 1.00 97.56 86 ALA A CA 1
ATOM 621 C C . ALA A 1 86 ? -3.404 2.359 -10.928 1.00 97.56 86 ALA A C 1
ATOM 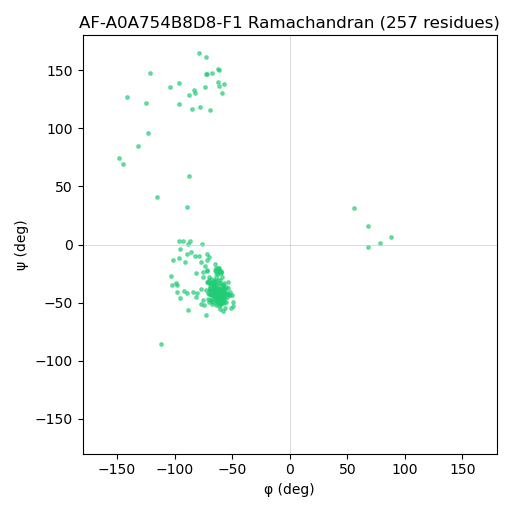623 O O . ALA A 1 86 ? -3.499 2.313 -9.702 1.00 97.56 86 ALA A O 1
ATOM 624 N N . ALA A 1 87 ? -2.227 2.238 -11.550 1.00 97.19 87 ALA A N 1
ATOM 625 C CA . ALA A 1 87 ? -0.966 2.055 -10.831 1.00 97.19 87 ALA A CA 1
ATOM 626 C C . ALA A 1 87 ? -0.612 3.264 -9.941 1.00 97.19 87 ALA A C 1
ATOM 628 O O . ALA A 1 87 ? -0.136 3.082 -8.821 1.00 97.19 87 ALA A O 1
ATOM 629 N N . ILE A 1 88 ? -0.884 4.487 -10.409 1.00 97.12 88 ILE A N 1
ATOM 630 C CA . ILE A 1 88 ? -0.662 5.731 -9.648 1.00 97.12 88 ILE A CA 1
ATOM 631 C C . ILE A 1 88 ? -1.605 5.808 -8.445 1.00 97.12 88 ILE A C 1
ATOM 633 O O . ILE A 1 88 ? -1.191 6.215 -7.360 1.00 97.12 88 ILE A O 1
ATOM 637 N N . GLY A 1 89 ? -2.856 5.373 -8.616 1.00 97.06 89 GLY A N 1
ATOM 638 C CA . GLY A 1 89 ? -3.860 5.344 -7.555 1.00 97.06 89 GLY A CA 1
ATOM 639 C C . GLY A 1 89 ? -3.386 4.641 -6.285 1.00 97.06 89 GLY A C 1
ATOM 640 O O . GLY A 1 89 ? -3.612 5.147 -5.189 1.00 97.06 89 GLY A O 1
ATOM 641 N N . ILE A 1 90 ? -2.675 3.515 -6.411 1.00 96.50 90 ILE A N 1
ATOM 642 C CA . ILE A 1 90 ? -2.270 2.689 -5.258 1.00 96.50 90 ILE A CA 1
ATOM 643 C C . ILE A 1 90 ? -1.359 3.428 -4.271 1.00 96.50 90 ILE A C 1
ATOM 645 O O . ILE A 1 90 ? -1.321 3.062 -3.098 1.00 96.50 90 ILE A O 1
ATOM 649 N N . ILE A 1 91 ? -0.701 4.516 -4.686 1.00 95.62 91 ILE A N 1
ATOM 650 C CA . ILE A 1 91 ? 0.055 5.390 -3.773 1.00 95.62 91 ILE A CA 1
ATOM 651 C C . ILE A 1 91 ? -0.828 5.853 -2.601 1.00 95.62 91 ILE A C 1
ATOM 653 O O . ILE A 1 91 ? -0.362 5.901 -1.464 1.00 95.62 91 ILE A O 1
ATOM 657 N N . GLY A 1 92 ? -2.116 6.120 -2.852 1.00 93.88 92 GLY A N 1
ATOM 658 C CA . GLY A 1 92 ? -3.080 6.527 -1.826 1.00 93.88 92 GLY A CA 1
ATOM 659 C C . GLY A 1 92 ? -3.381 5.466 -0.766 1.00 93.88 92 GLY A C 1
ATOM 660 O O . GLY A 1 92 ? -3.891 5.810 0.295 1.00 93.88 92 GLY A O 1
ATOM 661 N N . GLY A 1 93 ? -3.047 4.199 -1.023 1.00 91.69 93 GLY A N 1
ATOM 662 C CA . GLY A 1 93 ? -3.174 3.107 -0.057 1.00 91.69 93 GLY A CA 1
ATOM 663 C C . GLY A 1 93 ? -2.050 3.067 0.978 1.00 91.69 93 GLY A C 1
ATOM 664 O O . GLY A 1 93 ? -2.155 2.310 1.940 1.00 91.69 93 GLY A O 1
ATOM 665 N N . ALA A 1 94 ? -0.991 3.867 0.790 1.00 92.06 94 ALA A N 1
ATOM 666 C CA . ALA A 1 94 ? 0.175 3.942 1.673 1.00 92.06 94 ALA A CA 1
ATOM 667 C C . ALA A 1 94 ? 0.881 2.591 1.917 1.00 92.06 94 ALA A C 1
ATOM 669 O O . ALA A 1 94 ? 1.461 2.371 2.978 1.00 92.06 94 ALA A O 1
ATOM 670 N N . ASP A 1 95 ? 0.843 1.694 0.928 1.00 93.25 95 ASP A N 1
ATOM 671 C CA . ASP A 1 95 ? 1.428 0.354 0.999 1.00 93.25 95 ASP A CA 1
ATOM 672 C C . ASP A 1 95 ? 2.439 0.139 -0.139 1.00 93.25 95 ASP A C 1
ATOM 674 O O . ASP A 1 95 ? 2.084 -0.185 -1.276 1.00 93.25 95 ASP A O 1
ATOM 678 N N . GLY A 1 96 ? 3.720 0.354 0.174 1.00 91.56 96 GLY A N 1
ATOM 679 C CA . GLY A 1 96 ? 4.831 0.272 -0.779 1.00 91.56 96 GLY A CA 1
ATOM 680 C C . GLY A 1 96 ? 4.931 -1.075 -1.514 1.00 91.56 96 GLY A C 1
ATOM 681 O O . GLY A 1 96 ? 4.924 -1.072 -2.748 1.00 91.56 96 GLY A O 1
ATOM 682 N N . PRO A 1 97 ? 4.997 -2.227 -0.813 1.00 92.19 97 PRO A N 1
ATOM 683 C CA . PRO A 1 97 ? 5.039 -3.548 -1.448 1.00 92.19 97 PRO A CA 1
ATOM 684 C C . PRO A 1 97 ? 3.909 -3.791 -2.456 1.00 92.19 97 PRO A C 1
ATOM 686 O O . PRO A 1 97 ? 4.172 -4.261 -3.567 1.00 92.19 97 PRO A O 1
ATOM 689 N N . THR A 1 98 ? 2.673 -3.415 -2.119 1.00 93.12 98 THR A N 1
ATOM 690 C CA . THR A 1 98 ? 1.517 -3.576 -3.015 1.00 93.12 98 THR A CA 1
ATOM 691 C C . THR A 1 98 ? 1.547 -2.587 -4.181 1.00 93.12 98 THR A C 1
ATOM 693 O O . THR A 1 98 ? 1.258 -2.977 -5.316 1.00 93.12 98 THR A O 1
ATOM 696 N N . ALA A 1 99 ? 1.959 -1.334 -3.953 1.00 94.88 99 ALA A N 1
ATOM 697 C CA . ALA A 1 99 ? 2.144 -0.346 -5.019 1.00 94.88 99 ALA A CA 1
ATOM 698 C C . ALA A 1 99 ? 3.189 -0.810 -6.045 1.00 94.88 99 ALA A C 1
ATOM 700 O O . ALA A 1 99 ? 2.957 -0.729 -7.254 1.00 94.88 99 ALA A O 1
ATOM 701 N N . ILE A 1 100 ? 4.307 -1.366 -5.569 1.00 95.06 100 ILE A N 1
ATOM 702 C CA . ILE A 1 100 ? 5.356 -1.947 -6.416 1.00 95.06 100 ILE A CA 1
ATOM 703 C C . ILE A 1 100 ? 4.831 -3.164 -7.175 1.00 95.06 100 ILE A C 1
ATOM 705 O O . ILE A 1 100 ? 5.075 -3.278 -8.377 1.00 95.06 100 ILE A O 1
ATOM 709 N N . TYR A 1 101 ? 4.092 -4.055 -6.507 1.00 95.69 101 TYR A N 1
ATOM 710 C CA . TYR A 1 101 ? 3.502 -5.232 -7.146 1.00 95.69 101 TYR A CA 1
ATOM 711 C C . TYR A 1 101 ? 2.548 -4.845 -8.281 1.00 95.69 101 TYR A C 1
ATOM 713 O O . TYR A 1 101 ? 2.693 -5.331 -9.405 1.00 95.69 101 TYR A O 1
ATOM 721 N N . LEU A 1 102 ? 1.591 -3.950 -8.013 1.00 95.81 102 LEU A N 1
ATOM 722 C CA . LEU A 1 102 ? 0.588 -3.582 -9.007 1.00 95.81 102 LEU A CA 1
ATOM 723 C C . LEU A 1 102 ? 1.197 -2.758 -10.145 1.00 95.81 102 LEU A C 1
ATOM 725 O O . LEU A 1 102 ? 0.917 -3.037 -11.311 1.00 95.81 102 LEU A O 1
ATOM 729 N N . SER A 1 103 ? 2.077 -1.799 -9.841 1.00 95.56 103 SER A N 1
ATOM 730 C CA . SER A 1 103 ? 2.784 -1.040 -10.878 1.00 95.56 103 SER A CA 1
ATOM 731 C C . SER A 1 103 ? 3.665 -1.945 -11.738 1.00 95.56 103 SER A C 1
ATOM 733 O O . SER A 1 103 ? 3.678 -1.779 -12.954 1.00 95.56 103 SER A O 1
ATOM 735 N N . GLY A 1 104 ? 4.318 -2.953 -11.152 1.00 93.44 104 GLY A N 1
ATOM 736 C CA . GLY A 1 104 ? 5.093 -3.944 -11.896 1.00 93.44 104 GLY A CA 1
ATOM 737 C C . GLY A 1 104 ? 4.266 -4.767 -12.892 1.00 93.44 104 GLY A C 1
ATOM 738 O O . GLY A 1 104 ? 4.831 -5.252 -13.869 1.00 93.44 104 GLY A O 1
ATOM 739 N N . LYS A 1 105 ? 2.948 -4.898 -12.684 1.00 93.06 105 LYS A N 1
ATOM 740 C CA . LYS A 1 105 ? 2.034 -5.621 -13.590 1.00 93.06 105 LYS A CA 1
ATOM 741 C C . LYS A 1 105 ? 1.272 -4.706 -14.553 1.00 93.06 105 LYS A C 1
ATOM 743 O O . LYS A 1 105 ? 1.002 -5.127 -15.672 1.00 93.06 105 LYS A O 1
ATOM 748 N N . LEU A 1 106 ? 0.904 -3.493 -14.129 1.00 95.38 106 LEU A N 1
ATOM 749 C CA . LEU A 1 106 ? 0.056 -2.575 -14.906 1.00 95.38 106 LEU A CA 1
ATOM 750 C C . LEU A 1 106 ? 0.832 -1.506 -15.681 1.00 95.38 106 LEU A C 1
ATOM 752 O O . LEU A 1 106 ? 0.456 -1.190 -16.805 1.00 95.38 106 LEU A O 1
ATOM 756 N N . ALA A 1 107 ? 1.874 -0.930 -15.079 1.00 96.00 107 ALA A N 1
ATOM 757 C CA . ALA A 1 107 ? 2.659 0.159 -15.664 1.00 96.00 107 ALA A CA 1
ATOM 758 C C . ALA A 1 107 ? 4.145 0.037 -15.269 1.00 96.00 107 ALA A C 1
ATOM 760 O O . ALA A 1 107 ? 4.642 0.841 -14.466 1.00 96.00 107 ALA A O 1
ATOM 761 N N . PRO A 1 108 ? 4.866 -0.982 -15.785 1.00 94.19 108 PRO A N 1
ATOM 762 C CA . PRO A 1 108 ? 6.254 -1.262 -15.404 1.00 94.19 108 PRO A CA 1
ATOM 763 C C . PRO A 1 108 ? 7.217 -0.100 -15.683 1.00 94.19 108 PRO A C 1
ATOM 765 O O . PRO A 1 108 ? 8.277 0.005 -15.059 1.00 94.19 108 PRO A O 1
ATOM 768 N N . GLU A 1 109 ? 6.871 0.761 -16.638 1.00 93.75 109 GLU A N 1
ATOM 769 C CA . GLU A 1 109 ? 7.615 1.955 -17.024 1.00 93.75 109 GLU A CA 1
ATOM 770 C C . GLU A 1 109 ? 7.477 3.118 -16.030 1.00 93.75 109 GLU A C 1
ATOM 772 O O . GLU A 1 109 ? 8.384 3.943 -15.964 1.00 93.75 109 GLU A O 1
ATOM 777 N N . LEU A 1 110 ? 6.400 3.163 -15.235 1.00 95.12 110 LEU A N 1
ATOM 778 C CA . LEU A 1 110 ? 6.172 4.186 -14.201 1.00 95.12 110 LEU A CA 1
ATOM 779 C C . LEU A 1 110 ? 6.616 3.743 -12.800 1.00 95.12 110 LEU A C 1
ATOM 781 O O . LEU A 1 110 ? 6.587 4.544 -11.863 1.00 95.12 110 LEU A O 1
ATOM 785 N N . LEU A 1 111 ? 7.062 2.491 -12.655 1.00 94.88 111 LEU A N 1
ATOM 786 C CA . LEU A 1 111 ? 7.402 1.882 -11.369 1.00 94.88 111 LEU A CA 1
ATOM 787 C C . LEU A 1 111 ? 8.378 2.716 -10.539 1.00 94.88 111 LEU A C 1
ATOM 789 O O . LEU A 1 111 ? 8.178 2.865 -9.336 1.00 94.88 111 LEU A O 1
ATOM 793 N N . GLY A 1 112 ? 9.420 3.264 -11.170 1.00 92.69 112 GLY A N 1
ATOM 794 C CA . GLY A 1 112 ? 10.427 4.057 -10.469 1.00 92.69 112 GLY A CA 1
ATOM 795 C C . GLY A 1 112 ? 9.811 5.278 -9.781 1.00 92.69 112 GLY A C 1
ATOM 796 O O . GLY A 1 112 ? 9.990 5.473 -8.581 1.00 92.69 112 GLY A O 1
ATOM 797 N N . ALA A 1 113 ? 9.021 6.059 -10.521 1.00 95.00 113 ALA A N 1
ATOM 798 C CA . ALA A 1 113 ? 8.376 7.258 -9.993 1.00 95.00 113 ALA A CA 1
ATOM 799 C C . ALA A 1 113 ? 7.314 6.930 -8.933 1.00 95.00 113 ALA A C 1
ATOM 801 O O . ALA A 1 113 ? 7.264 7.593 -7.899 1.00 95.00 113 ALA A O 1
ATOM 802 N N . ILE A 1 114 ? 6.510 5.884 -9.155 1.00 96.19 114 ILE A N 1
ATOM 803 C CA . ILE A 1 114 ? 5.477 5.438 -8.206 1.00 96.19 114 ILE A CA 1
ATOM 804 C C . ILE A 1 114 ? 6.108 4.989 -6.886 1.00 96.19 114 ILE A C 1
ATOM 806 O O . ILE A 1 114 ? 5.662 5.415 -5.824 1.00 96.19 114 ILE A O 1
ATOM 810 N N . ALA A 1 115 ? 7.160 4.168 -6.932 1.00 94.06 115 ALA A N 1
ATOM 811 C CA . ALA A 1 115 ? 7.814 3.660 -5.729 1.00 94.06 115 ALA A CA 1
ATOM 812 C C . ALA A 1 115 ? 8.504 4.776 -4.926 1.00 94.06 115 ALA A C 1
ATOM 814 O O . ALA A 1 115 ? 8.373 4.825 -3.703 1.00 94.06 115 ALA A O 1
ATOM 815 N N . VAL A 1 116 ? 9.196 5.699 -5.607 1.00 93.75 116 VAL A N 1
ATOM 816 C CA . VAL A 1 116 ? 9.818 6.872 -4.967 1.00 93.75 116 VAL A CA 1
ATOM 817 C C . VAL A 1 116 ? 8.759 7.746 -4.298 1.00 93.75 116 VAL A C 1
ATOM 819 O O . VAL A 1 116 ? 8.905 8.098 -3.127 1.00 93.75 116 VAL A O 1
ATOM 822 N N . ALA A 1 117 ? 7.674 8.053 -5.013 1.00 94.06 117 ALA A N 1
ATOM 823 C CA . ALA A 1 117 ? 6.560 8.826 -4.477 1.00 94.06 117 ALA A CA 1
ATOM 824 C C . ALA A 1 117 ? 5.912 8.127 -3.272 1.00 94.06 117 ALA A C 1
ATOM 826 O O . ALA A 1 117 ? 5.687 8.768 -2.249 1.00 94.06 117 ALA A O 1
ATOM 827 N N . ALA A 1 118 ? 5.668 6.816 -3.356 1.00 93.12 118 ALA A N 1
ATOM 828 C CA . ALA A 1 118 ? 5.052 6.041 -2.284 1.00 93.12 118 ALA A CA 1
ATOM 829 C C . ALA A 1 118 ? 5.853 6.134 -0.977 1.00 93.12 118 ALA A C 1
ATOM 831 O O . ALA A 1 118 ? 5.325 6.616 0.024 1.00 93.12 118 ALA A O 1
ATOM 832 N N . TYR A 1 119 ? 7.135 5.756 -0.980 1.00 93.38 119 TYR A N 1
ATOM 833 C CA . TYR A 1 119 ? 7.939 5.783 0.249 1.00 93.38 119 TYR A CA 1
ATOM 834 C C . TYR A 1 119 ? 8.223 7.204 0.748 1.00 93.38 119 TYR A C 1
ATOM 836 O O . TYR A 1 119 ? 8.255 7.428 1.959 1.00 93.38 119 TYR A O 1
ATOM 844 N N . SER A 1 120 ? 8.378 8.177 -0.159 1.00 93.69 120 SER A N 1
ATOM 845 C CA . SER A 1 120 ? 8.535 9.582 0.227 1.00 93.69 120 SER A CA 1
ATOM 846 C C . SER A 1 120 ? 7.285 10.107 0.936 1.00 93.69 120 SER A C 1
ATOM 848 O O . SER A 1 120 ? 7.390 10.648 2.036 1.00 93.69 120 SER A O 1
ATOM 850 N N . TYR A 1 121 ? 6.091 9.889 0.377 1.00 93.50 121 TYR A N 1
ATOM 851 C CA . TYR A 1 121 ? 4.851 10.368 0.990 1.00 93.50 121 TYR A CA 1
ATOM 852 C C . TYR A 1 121 ? 4.465 9.603 2.255 1.00 93.50 121 TYR A C 1
ATOM 854 O O . TYR A 1 121 ? 3.976 10.227 3.196 1.00 93.50 121 TYR A O 1
ATOM 862 N N . MET A 1 122 ? 4.776 8.307 2.347 1.00 93.25 122 MET A N 1
ATOM 863 C CA . MET A 1 122 ? 4.647 7.549 3.598 1.00 93.25 122 MET A CA 1
ATOM 864 C C . MET A 1 122 ? 5.484 8.174 4.726 1.00 93.25 122 MET A C 1
ATOM 866 O O . MET A 1 122 ? 5.003 8.302 5.851 1.00 93.25 122 MET A O 1
ATOM 870 N N . ALA A 1 123 ? 6.706 8.630 4.431 1.00 93.81 123 ALA A N 1
ATOM 871 C CA . ALA A 1 123 ? 7.545 9.332 5.406 1.00 93.81 123 ALA A CA 1
ATOM 872 C C . ALA A 1 123 ? 7.042 10.754 5.729 1.00 93.81 123 ALA A C 1
ATOM 874 O O . ALA A 1 123 ? 7.343 11.287 6.796 1.00 93.81 123 ALA A O 1
ATOM 875 N N . LEU A 1 124 ? 6.252 11.363 4.838 1.00 94.12 124 LEU A N 1
ATOM 876 C CA . LEU A 1 124 ? 5.645 12.685 5.023 1.00 94.12 124 LEU A CA 1
ATOM 877 C C . LEU A 1 124 ? 4.275 12.642 5.718 1.00 94.12 124 LEU A C 1
ATOM 879 O O . LEU A 1 124 ? 3.698 13.699 5.974 1.00 94.12 124 LEU A O 1
ATOM 883 N N . VAL A 1 125 ? 3.761 11.466 6.094 1.00 94.50 125 VAL A N 1
ATOM 884 C CA . VAL A 1 125 ? 2.509 11.333 6.865 1.00 94.50 125 VAL A CA 1
ATOM 885 C C . VAL A 1 125 ? 2.486 12.227 8.118 1.00 94.50 125 VAL A C 1
ATOM 887 O O . VAL A 1 125 ? 1.484 12.921 8.306 1.00 94.50 125 VAL A O 1
ATOM 890 N N . PRO A 1 126 ? 3.559 12.336 8.933 1.00 95.19 126 PRO A N 1
ATOM 891 C CA . PRO A 1 126 ? 3.582 13.248 10.081 1.00 95.19 126 PRO A CA 1
ATOM 892 C C . PRO A 1 126 ? 3.444 14.734 9.718 1.00 95.19 126 PRO A C 1
ATOM 894 O O . PRO A 1 126 ? 3.080 15.538 10.572 1.00 95.19 126 PRO A O 1
ATOM 897 N N . LEU A 1 127 ? 3.726 15.116 8.470 1.00 95.81 127 LEU A N 1
ATOM 898 C CA . LEU A 1 127 ? 3.542 16.477 7.964 1.00 95.81 127 LEU A CA 1
ATOM 899 C C . LEU A 1 127 ? 2.129 16.673 7.389 1.00 95.81 127 LEU A C 1
ATOM 901 O O . LEU A 1 127 ? 1.506 17.704 7.626 1.00 95.81 127 LEU A O 1
ATOM 905 N N . ILE A 1 128 ? 1.626 15.686 6.643 1.00 93.88 128 ILE A N 1
ATOM 906 C CA . ILE A 1 128 ? 0.370 15.776 5.880 1.00 93.88 128 ILE A CA 1
ATOM 907 C C . ILE A 1 128 ? -0.851 15.533 6.774 1.00 93.88 128 ILE A C 1
ATOM 909 O O . ILE A 1 128 ? -1.835 16.271 6.709 1.00 93.88 128 ILE A O 1
ATOM 913 N N . GLN A 1 129 ? -0.802 14.504 7.621 1.00 95.69 129 GLN A N 1
ATOM 914 C CA . GLN A 1 129 ? -1.960 14.040 8.382 1.00 95.69 129 GLN A CA 1
ATOM 915 C C . GLN A 1 129 ? -2.393 15.035 9.477 1.00 95.69 129 GLN A C 1
ATOM 917 O O . GLN A 1 129 ? -3.583 15.360 9.534 1.00 95.69 129 GLN A O 1
ATOM 922 N N . PRO A 1 130 ? -1.505 15.590 10.333 1.00 96.62 130 PRO A N 1
ATOM 923 C CA . PRO A 1 130 ? -1.945 16.431 11.450 1.00 96.62 130 PRO A CA 1
ATOM 924 C C . PRO A 1 130 ? -2.682 17.724 11.057 1.00 96.62 130 PRO A C 1
ATOM 926 O O . PRO A 1 130 ? -3.661 18.053 11.732 1.00 96.62 130 PRO A O 1
ATOM 929 N N . PRO A 1 131 ? -2.298 18.466 9.997 1.00 97.25 131 PRO A N 1
ATOM 930 C CA . PRO A 1 131 ? -3.087 19.598 9.508 1.00 97.25 131 PRO A CA 1
ATOM 931 C C . PRO A 1 131 ? -4.524 19.219 9.130 1.00 97.25 131 PRO A C 1
ATOM 933 O O . PRO A 1 131 ? -5.454 19.953 9.456 1.00 97.25 131 PRO A O 1
ATOM 936 N N . ILE A 1 132 ? -4.728 18.047 8.526 1.00 96.81 132 ILE A N 1
ATOM 937 C CA . ILE A 1 132 ? -6.062 17.552 8.150 1.00 96.81 132 ILE A CA 1
ATOM 938 C C . ILE A 1 132 ? -6.877 17.206 9.398 1.00 96.81 132 ILE A C 1
ATOM 940 O O . ILE A 1 132 ? -8.040 17.598 9.506 1.00 96.81 132 ILE A O 1
ATOM 944 N N . MET A 1 133 ? -6.254 16.557 10.389 1.00 96.50 133 MET A N 1
ATOM 945 C CA . MET A 1 133 ? -6.890 16.314 11.691 1.00 96.50 133 MET A CA 1
ATOM 946 C C . MET A 1 133 ? -7.322 17.631 12.349 1.00 96.50 133 MET A C 1
ATOM 948 O O . MET A 1 133 ? -8.404 17.709 12.939 1.00 96.50 133 MET A O 1
ATOM 952 N N . LYS A 1 134 ? -6.487 18.675 12.224 1.00 95.94 134 LYS A N 1
ATOM 953 C CA . LYS A 1 134 ? -6.776 20.020 12.730 1.00 95.94 134 LYS A CA 1
ATOM 954 C C . LYS A 1 134 ? -7.942 20.692 12.007 1.00 95.94 134 LYS A C 1
ATOM 956 O O . LYS A 1 134 ? -8.723 21.363 12.675 1.00 95.94 134 LYS A O 1
ATOM 961 N N . ALA A 1 135 ? -8.060 20.483 10.698 1.00 97.06 135 ALA A N 1
ATOM 962 C CA . ALA A 1 135 ? -9.089 21.085 9.855 1.00 97.06 135 ALA A CA 1
ATOM 963 C C . ALA A 1 135 ? -10.471 20.417 9.989 1.00 97.06 135 ALA A C 1
ATOM 965 O O . ALA A 1 135 ? -11.479 21.115 9.961 1.00 97.06 135 ALA A O 1
ATOM 966 N N . LEU A 1 136 ? -10.535 19.086 10.133 1.00 97.00 136 LEU A N 1
ATOM 967 C CA . LEU A 1 136 ? -11.802 18.336 10.054 1.00 97.00 136 LEU A CA 1
ATOM 968 C C . LEU A 1 136 ? -12.383 17.892 11.403 1.00 97.00 136 LEU A C 1
ATOM 970 O O . LEU A 1 136 ? -13.590 17.679 11.507 1.00 97.00 136 LEU A O 1
ATOM 974 N N . THR A 1 137 ? -11.553 17.697 12.429 1.00 97.38 137 THR A N 1
ATOM 975 C CA . THR A 1 137 ? -12.001 17.125 13.716 1.00 97.38 137 THR A CA 1
ATOM 976 C C . THR A 1 137 ? -12.131 18.218 14.771 1.00 97.38 137 THR A C 1
ATOM 978 O O . THR A 1 137 ? -11.216 19.029 14.902 1.00 97.38 137 THR A O 1
ATOM 981 N N . SER A 1 138 ? -13.205 18.239 15.561 1.00 96.88 138 SER A N 1
ATOM 982 C CA . SER A 1 138 ? -13.375 19.221 16.643 1.00 96.88 138 SER A CA 1
ATOM 983 C C . SER A 1 138 ? -12.562 18.851 17.893 1.00 96.88 138 SER A C 1
ATOM 985 O O . SER A 1 138 ? -12.116 17.716 18.062 1.00 96.88 138 SER A O 1
ATOM 987 N N . GLU A 1 139 ? -12.374 19.792 18.823 1.00 96.06 139 GLU A N 1
ATOM 988 C CA . GLU A 1 139 ? -11.729 19.475 20.105 1.00 96.06 139 GLU A CA 1
ATOM 989 C C . GLU A 1 139 ? -12.531 18.500 20.972 1.00 96.06 139 GLU A C 1
ATOM 991 O O . GLU A 1 139 ? -11.935 17.739 21.735 1.00 96.06 139 GLU A O 1
ATOM 996 N N . THR A 1 140 ? -13.862 18.531 20.881 1.00 95.75 140 THR A N 1
ATOM 997 C CA . THR A 1 140 ? -14.733 17.642 21.659 1.00 95.75 140 THR A CA 1
ATOM 998 C C . THR A 1 140 ? -14.571 16.196 21.202 1.00 95.75 140 THR A C 1
ATOM 1000 O O . THR A 1 140 ? -14.383 15.315 22.037 1.00 95.75 140 THR A O 1
ATOM 1003 N N . GLU A 1 141 ? -14.521 15.962 19.888 1.00 96.06 141 GLU A N 1
ATOM 1004 C CA . GLU A 1 141 ? -14.275 14.642 19.295 1.00 96.06 141 GLU A CA 1
ATOM 1005 C C . GLU A 1 141 ? -12.886 14.096 19.655 1.00 96.06 141 GLU A C 1
ATOM 1007 O O . GLU A 1 141 ? -12.743 12.926 20.000 1.00 96.06 141 GLU A O 1
ATOM 1012 N N . ARG A 1 142 ? -11.851 14.948 19.661 1.00 95.81 142 ARG A N 1
ATOM 1013 C CA . ARG A 1 142 ? -10.478 14.540 20.027 1.00 95.81 142 ARG A CA 1
ATOM 1014 C C . ARG A 1 142 ? -10.336 14.107 21.488 1.00 95.81 142 ARG A C 1
ATOM 1016 O O . ARG A 1 142 ? -9.377 13.418 21.825 1.00 95.81 142 ARG A O 1
ATOM 1023 N N . LYS A 1 143 ? -11.246 14.539 22.366 1.00 96.88 143 LYS A N 1
ATOM 1024 C CA . LYS A 1 143 ? -11.219 14.246 23.809 1.00 96.88 143 LYS A CA 1
ATOM 1025 C C . LYS A 1 143 ? -12.041 13.001 24.180 1.00 96.88 143 LYS A C 1
ATOM 1027 O O . LYS A 1 143 ? -12.097 12.663 25.364 1.00 96.88 143 LYS A O 1
ATOM 1032 N N . ILE A 1 144 ? -12.630 12.298 23.204 1.00 95.25 144 ILE A N 1
ATOM 1033 C CA . ILE A 1 144 ? -13.348 11.034 23.425 1.00 95.25 144 ILE A CA 1
ATOM 1034 C C . ILE A 1 144 ? -12.397 9.998 24.047 1.00 95.25 144 ILE A C 1
ATOM 1036 O O . ILE A 1 144 ? -11.280 9.775 23.578 1.00 95.25 144 ILE A O 1
ATOM 1040 N N . ARG A 1 145 ? -12.835 9.361 25.138 1.00 94.62 145 ARG A N 1
ATOM 1041 C CA . ARG A 1 145 ? -12.094 8.278 25.793 1.00 94.62 145 ARG A CA 1
ATOM 1042 C C . ARG A 1 145 ? -12.415 6.959 25.098 1.00 94.62 145 ARG A C 1
ATOM 1044 O O . ARG A 1 145 ? -13.555 6.509 25.135 1.00 94.62 145 ARG A O 1
ATOM 1051 N N . MET A 1 146 ? -11.406 6.338 24.491 1.00 92.94 146 MET A N 1
ATOM 1052 C CA . MET A 1 146 ? -11.548 4.999 23.922 1.00 92.94 146 MET A CA 1
ATOM 1053 C C . MET A 1 146 ? -11.596 3.957 25.042 1.00 92.94 146 MET A C 1
ATOM 1055 O O . MET A 1 146 ? -10.812 4.017 25.991 1.00 92.94 146 MET A O 1
ATOM 1059 N N . VAL A 1 147 ? -12.526 3.008 24.932 1.00 90.62 147 VAL A N 1
ATOM 1060 C CA . VAL A 1 147 ? -12.647 1.882 25.867 1.00 90.62 147 VAL A CA 1
ATOM 1061 C C . VAL A 1 147 ? -11.428 0.968 25.721 1.00 90.62 147 VAL A C 1
ATOM 1063 O O . VAL A 1 147 ? -10.875 0.829 24.628 1.00 90.62 147 VAL A O 1
ATOM 1066 N N . GLN A 1 148 ? -11.012 0.341 26.822 1.00 86.62 148 GLN A N 1
ATOM 1067 C CA . GLN A 1 148 ? -9.969 -0.681 26.790 1.00 86.62 148 GLN A CA 1
ATOM 1068 C C . GLN A 1 148 ? -10.357 -1.815 25.836 1.00 86.62 148 GLN A C 1
ATOM 1070 O O . GLN A 1 148 ? -11.509 -2.252 25.790 1.00 86.62 148 GLN A O 1
ATOM 1075 N N . LEU A 1 149 ? -9.380 -2.271 25.056 1.00 89.56 149 LEU A N 1
ATOM 1076 C CA . LEU A 1 149 ? -9.578 -3.322 24.067 1.00 89.56 149 LEU A CA 1
ATOM 1077 C C . LEU A 1 149 ? -9.996 -4.628 24.755 1.00 89.56 149 LEU A C 1
ATOM 1079 O O . LEU A 1 149 ? -9.464 -4.988 25.806 1.00 89.56 149 LEU A O 1
ATO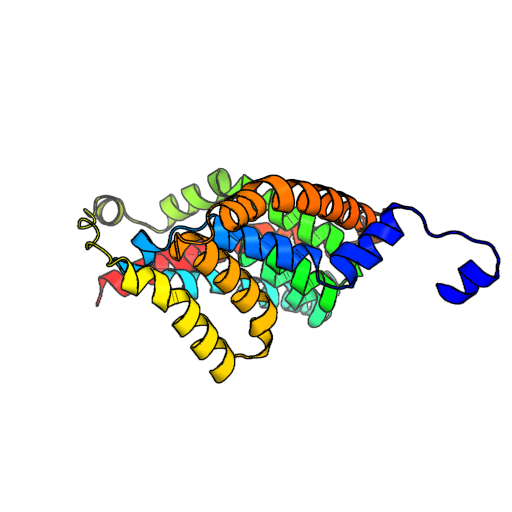M 1083 N N . ARG A 1 150 ? -10.940 -5.358 24.147 1.00 91.69 150 ARG A N 1
ATOM 1084 C CA . ARG A 1 150 ? -11.314 -6.696 24.623 1.00 91.69 150 ARG A CA 1
ATOM 1085 C C . ARG A 1 150 ? -10.119 -7.644 24.538 1.00 91.69 150 ARG A C 1
ATOM 1087 O O . ARG A 1 150 ? -9.280 -7.526 23.645 1.00 91.69 150 ARG A O 1
ATOM 1094 N N . THR A 1 151 ? -10.080 -8.631 25.425 1.00 88.25 151 THR A N 1
ATOM 1095 C CA . THR A 1 151 ? -9.087 -9.704 25.355 1.00 88.25 151 THR A CA 1
ATOM 1096 C C . THR A 1 151 ? -9.389 -10.584 24.144 1.00 88.25 151 THR A C 1
ATOM 1098 O O . THR A 1 151 ? -10.438 -11.221 24.078 1.00 88.25 151 THR A O 1
ATOM 1101 N N . VAL A 1 152 ? -8.482 -10.606 23.169 1.00 91.81 152 VAL A N 1
ATOM 1102 C CA . VAL A 1 152 ? -8.616 -11.445 21.972 1.00 91.81 152 VAL A CA 1
ATOM 1103 C C . VAL A 1 152 ? -8.031 -12.819 22.262 1.00 91.81 152 VAL A C 1
ATOM 1105 O O . VAL A 1 152 ? -6.900 -12.938 22.738 1.00 91.81 152 VAL A O 1
ATOM 1108 N N . SER A 1 153 ? -8.798 -13.871 21.980 1.00 93.06 153 SER A N 1
ATOM 1109 C CA . SER A 1 153 ? -8.330 -15.234 22.231 1.00 93.06 153 SER A CA 1
ATOM 1110 C C . SER A 1 153 ? -7.241 -15.635 21.233 1.00 93.06 153 SER A C 1
ATOM 1112 O O . SER A 1 153 ? -7.285 -15.271 20.057 1.00 93.06 153 SER A O 1
ATOM 1114 N N . LYS A 1 154 ? -6.277 -16.455 21.669 1.00 92.25 154 LYS A N 1
ATOM 1115 C CA . LYS A 1 154 ? -5.206 -16.940 20.782 1.00 92.25 154 LYS A CA 1
ATOM 1116 C C . LYS A 1 154 ? -5.756 -17.691 19.563 1.00 92.25 154 LYS A C 1
ATOM 1118 O O . LYS A 1 154 ? -5.237 -17.544 18.464 1.00 92.25 154 LYS A O 1
ATOM 1123 N N . ARG A 1 155 ? -6.843 -18.450 19.748 1.00 94.81 155 ARG A N 1
ATOM 1124 C CA . ARG A 1 155 ? -7.527 -19.166 18.660 1.00 94.81 155 ARG A CA 1
ATOM 1125 C C . ARG A 1 155 ? -8.127 -18.205 17.635 1.00 94.81 155 ARG A C 1
ATOM 1127 O O . ARG A 1 155 ? -7.982 -18.448 16.446 1.00 94.81 155 ARG A O 1
ATOM 1134 N N . GLU A 1 156 ? -8.741 -17.108 18.075 1.00 95.12 156 GLU A N 1
ATOM 1135 C CA . GLU A 1 156 ? -9.288 -16.083 17.174 1.00 95.12 156 GLU A CA 1
ATOM 1136 C C . GLU A 1 156 ? -8.185 -15.450 16.314 1.00 95.12 156 GLU A C 1
ATOM 1138 O O . GLU A 1 156 ? -8.362 -15.325 15.104 1.00 95.12 156 GLU A O 1
ATOM 1143 N N . LYS A 1 157 ? -7.011 -15.158 16.898 1.00 94.06 157 LYS A N 1
ATOM 1144 C CA . LYS A 1 157 ? -5.853 -14.647 16.139 1.00 94.06 157 LYS A CA 1
ATOM 1145 C C . LYS A 1 157 ? -5.340 -15.644 15.094 1.00 94.06 157 LYS A C 1
ATOM 1147 O O . LYS A 1 157 ? -4.994 -15.231 13.996 1.00 94.06 157 LYS A O 1
ATOM 1152 N N . ILE A 1 158 ? -5.320 -16.941 15.416 1.00 95.44 158 ILE A N 1
ATOM 1153 C CA . ILE A 1 158 ? -4.880 -18.003 14.492 1.00 95.44 158 ILE A CA 1
ATOM 1154 C C . ILE A 1 158 ? -5.893 -18.222 13.360 1.00 95.44 158 ILE A C 1
ATOM 1156 O O . ILE A 1 158 ? -5.500 -18.398 12.209 1.00 95.44 158 ILE A O 1
ATOM 1160 N N . LEU A 1 159 ? -7.195 -18.221 13.665 1.00 96.44 159 LEU A N 1
ATOM 1161 C CA . LEU A 1 159 ? -8.237 -18.463 12.662 1.00 96.44 159 LEU A CA 1
ATOM 1162 C C . LEU A 1 159 ? -8.464 -17.255 11.747 1.00 96.44 159 LEU A C 1
ATOM 1164 O O . LEU A 1 159 ? -8.863 -17.445 10.601 1.00 96.44 159 LEU A O 1
ATOM 1168 N N . PHE A 1 160 ? -8.199 -16.033 12.215 1.00 96.56 160 PHE A N 1
ATOM 1169 C CA . PHE A 1 160 ? -8.387 -14.813 11.430 1.00 96.56 160 PHE A CA 1
ATOM 1170 C C . PHE A 1 160 ? -7.734 -14.844 10.033 1.00 96.56 160 PHE A C 1
ATOM 1172 O O . PHE A 1 160 ? -8.470 -14.656 9.063 1.00 96.56 160 PHE A O 1
ATOM 1179 N N . PRO A 1 161 ? -6.420 -15.113 9.864 1.00 96.62 161 PRO A N 1
ATOM 1180 C CA . PRO A 1 161 ? -5.806 -15.165 8.534 1.00 96.62 161 PRO A CA 1
ATOM 1181 C C . PRO A 1 161 ? -6.393 -16.269 7.644 1.00 96.62 161 PRO A C 1
ATOM 1183 O O . PRO A 1 161 ? -6.467 -16.097 6.431 1.00 96.62 161 PRO A O 1
ATOM 1186 N N . VAL A 1 162 ? -6.856 -17.383 8.221 1.00 96.75 162 VAL A N 1
ATOM 1187 C CA . VAL A 1 162 ? -7.491 -18.474 7.461 1.00 96.75 162 VAL A CA 1
ATOM 1188 C C . VAL A 1 162 ? -8.864 -18.045 6.948 1.00 96.75 162 VAL A C 1
ATOM 1190 O O . VAL A 1 162 ? -9.163 -18.217 5.768 1.00 96.75 162 VAL A O 1
ATOM 1193 N N . VAL A 1 163 ? -9.686 -17.440 7.809 1.00 96.62 163 VAL A N 1
ATOM 1194 C CA . VAL A 1 163 ? -11.002 -16.908 7.426 1.00 96.62 163 VAL A CA 1
ATOM 1195 C C . VAL A 1 163 ? -10.850 -15.794 6.391 1.00 96.62 163 VAL A C 1
ATOM 1197 O O . VAL A 1 163 ? -11.576 -15.788 5.400 1.00 96.62 163 VAL A O 1
ATOM 1200 N N . LEU A 1 164 ? -9.879 -14.895 6.579 1.00 95.81 164 LEU A N 1
ATOM 1201 C CA . LEU A 1 164 ? -9.568 -13.835 5.623 1.00 95.81 164 LEU A CA 1
ATOM 1202 C C . LEU A 1 164 ? -9.180 -14.417 4.258 1.00 95.81 164 LEU A C 1
ATOM 1204 O O . LEU A 1 164 ? -9.736 -14.003 3.246 1.00 95.81 164 LEU A O 1
ATOM 1208 N N . LEU A 1 165 ? -8.289 -15.410 4.220 1.00 96.06 165 LEU A N 1
ATOM 1209 C CA . LEU A 1 165 ? -7.879 -16.058 2.974 1.00 96.06 165 LEU A CA 1
ATOM 1210 C C . LEU A 1 165 ? -9.048 -16.759 2.265 1.00 96.06 165 LEU A C 1
ATOM 1212 O O . LEU A 1 165 ? -9.197 -16.620 1.053 1.00 96.06 165 LEU A O 1
ATOM 1216 N N . MET A 1 166 ? -9.901 -17.469 3.008 1.00 96.06 166 MET A N 1
ATOM 1217 C CA . MET A 1 166 ? -11.099 -18.104 2.447 1.00 96.06 166 MET A CA 1
ATOM 1218 C C . MET A 1 166 ? -12.073 -17.068 1.876 1.00 96.06 166 MET A C 1
ATOM 1220 O O . MET A 1 166 ? -12.628 -17.271 0.798 1.00 96.06 166 MET A O 1
ATOM 1224 N N . LEU A 1 167 ? -12.250 -15.936 2.562 1.00 96.12 167 LEU A N 1
ATOM 1225 C CA . LEU A 1 167 ? -13.099 -14.845 2.091 1.00 96.12 167 LEU A CA 1
ATOM 1226 C C . LEU A 1 167 ? -12.552 -14.221 0.797 1.00 96.12 167 LEU A C 1
ATOM 1228 O O . LEU A 1 167 ? -13.317 -13.960 -0.130 1.00 96.12 167 LEU A O 1
ATOM 1232 N N . VAL A 1 168 ? -11.232 -14.038 0.710 1.00 96.00 168 VAL A N 1
ATOM 1233 C CA . VAL A 1 168 ? -10.550 -13.561 -0.504 1.00 96.00 168 VAL A CA 1
ATOM 1234 C C . VAL A 1 168 ? -10.730 -14.547 -1.654 1.00 96.00 168 VAL A C 1
ATOM 1236 O O . VAL A 1 168 ? -11.083 -14.129 -2.753 1.00 96.00 168 VAL A O 1
ATOM 1239 N N . ALA A 1 169 ? -10.560 -15.846 -1.402 1.00 92.44 169 ALA A N 1
ATOM 1240 C CA . ALA A 1 169 ? -10.744 -16.882 -2.416 1.00 92.44 169 ALA A CA 1
ATOM 1241 C C . ALA A 1 169 ? -12.176 -16.914 -2.984 1.00 92.44 169 ALA A C 1
ATOM 1243 O O . ALA A 1 169 ? -12.353 -17.217 -4.162 1.00 92.44 169 ALA A O 1
ATOM 1244 N N . LEU A 1 170 ? -13.183 -16.587 -2.167 1.00 95.12 170 LEU A N 1
ATOM 1245 C CA . LEU A 1 170 ? -14.590 -16.575 -2.574 1.00 95.12 170 LEU A CA 1
ATOM 1246 C C . LEU A 1 170 ? -15.018 -15.275 -3.274 1.00 95.12 170 LEU A C 1
ATOM 1248 O O . LEU A 1 170 ? -15.788 -15.338 -4.228 1.00 95.12 170 LEU A O 1
ATOM 1252 N N . LEU A 1 171 ? -14.569 -14.108 -2.794 1.00 96.12 171 LEU A N 1
ATOM 1253 C CA . LEU A 1 171 ? -15.084 -12.804 -3.245 1.00 96.12 171 LEU A CA 1
ATOM 1254 C C . LEU A 1 171 ? -14.171 -12.071 -4.236 1.00 96.12 171 LEU A C 1
ATOM 1256 O O . LEU A 1 171 ? -14.677 -11.363 -5.104 1.00 96.12 171 LEU A O 1
ATOM 1260 N N . LEU A 1 172 ? -12.846 -12.186 -4.096 1.00 94.69 172 LEU A N 1
ATOM 1261 C CA . LEU A 1 172 ? -11.882 -11.445 -4.917 1.00 94.69 172 LEU A CA 1
ATOM 1262 C C . LEU A 1 172 ? -10.589 -12.258 -5.121 1.00 94.69 172 LEU A C 1
ATOM 1264 O O . LEU A 1 172 ? -9.556 -11.950 -4.515 1.00 94.69 172 LEU A O 1
ATOM 1268 N N . PRO A 1 173 ? -10.616 -13.296 -5.980 1.00 94.06 173 PRO A N 1
ATOM 1269 C CA . PRO A 1 173 ? -9.489 -14.213 -6.154 1.00 94.06 173 PRO A CA 1
ATOM 1270 C C . PRO A 1 173 ? -8.237 -13.533 -6.727 1.00 94.06 173 PRO A C 1
ATOM 1272 O O . PRO A 1 173 ? -7.126 -13.971 -6.444 1.00 94.06 173 PRO A O 1
ATOM 1275 N N . ASP A 1 174 ? -8.377 -12.419 -7.452 1.00 93.06 174 ASP A N 1
ATOM 1276 C CA . ASP A 1 174 ? -7.234 -11.660 -7.982 1.00 93.06 174 ASP A CA 1
ATOM 1277 C C . ASP A 1 174 ? -6.338 -11.065 -6.879 1.00 93.06 174 ASP A C 1
ATOM 1279 O O . ASP A 1 174 ? -5.151 -10.817 -7.107 1.00 93.06 174 ASP A O 1
ATOM 1283 N N . ALA A 1 175 ? -6.872 -10.874 -5.665 1.00 93.19 175 ALA A N 1
ATOM 1284 C CA . ALA A 1 175 ? -6.112 -10.424 -4.497 1.00 93.19 175 ALA A CA 1
ATOM 1285 C C . ALA A 1 175 ? -5.433 -11.577 -3.730 1.00 93.19 175 ALA A C 1
ATOM 1287 O O . ALA A 1 175 ? -4.640 -11.322 -2.817 1.00 93.19 175 ALA A O 1
ATOM 1288 N N . ALA A 1 176 ? -5.698 -12.836 -4.102 1.00 93.69 176 ALA A N 1
ATOM 1289 C CA . ALA A 1 176 ? -5.150 -14.021 -3.446 1.00 93.69 176 ALA A CA 1
ATOM 1290 C C . ALA A 1 176 ? -3.613 -14.052 -3.336 1.00 93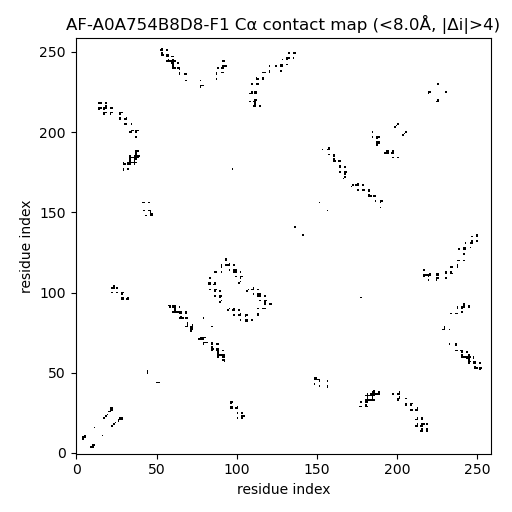.69 176 ALA A C 1
ATOM 1292 O O . ALA A 1 176 ? -3.138 -14.393 -2.254 1.00 93.69 176 ALA A O 1
ATOM 1293 N N . PRO A 1 177 ? -2.797 -13.691 -4.352 1.00 94.88 177 PRO A N 1
ATOM 1294 C CA . PRO A 1 177 ? -1.342 -13.737 -4.194 1.00 94.88 177 PRO A CA 1
ATOM 1295 C C . PRO A 1 177 ? -0.835 -12.757 -3.128 1.00 94.88 177 PRO A C 1
ATOM 1297 O O . PRO A 1 177 ? 0.060 -13.103 -2.363 1.00 94.88 177 PRO A O 1
ATOM 1300 N N . LEU A 1 178 ? -1.424 -11.560 -3.032 1.00 94.81 178 LEU A N 1
ATOM 1301 C CA . LEU A 1 178 ? -1.053 -10.562 -2.026 1.00 94.81 178 LEU A CA 1
ATOM 1302 C C . LEU A 1 178 ? -1.541 -10.984 -0.638 1.00 94.81 178 LEU A C 1
ATOM 1304 O O . LEU A 1 178 ? -0.741 -11.207 0.272 1.00 94.81 178 LEU A O 1
ATOM 1308 N N . LEU A 1 179 ? -2.856 -11.140 -0.479 1.00 95.94 179 LEU A N 1
ATOM 1309 C CA . LEU A 1 179 ? -3.450 -11.417 0.828 1.00 95.94 179 LEU A CA 1
ATOM 1310 C C . LEU A 1 179 ? -3.114 -12.821 1.333 1.00 95.94 179 LEU A C 1
ATOM 1312 O O . LEU A 1 179 ? -3.001 -13.009 2.539 1.00 95.94 179 LEU A O 1
ATOM 1316 N N . GLY A 1 180 ? -2.876 -13.790 0.450 1.00 97.00 180 GLY A N 1
ATOM 1317 C CA . GLY A 1 180 ? -2.398 -15.121 0.819 1.00 97.00 180 GLY A CA 1
ATOM 1318 C C . GLY A 1 180 ? -0.988 -15.100 1.397 1.00 97.00 180 GLY A C 1
ATOM 1319 O O . GLY A 1 180 ? -0.773 -15.648 2.477 1.00 97.00 180 GLY A O 1
ATOM 1320 N N . MET A 1 181 ? -0.047 -14.406 0.749 1.00 97.75 181 MET A N 1
ATOM 1321 C CA . MET A 1 181 ? 1.323 -14.265 1.264 1.00 97.75 181 MET A CA 1
ATOM 1322 C C . MET A 1 181 ? 1.354 -13.490 2.585 1.00 97.75 181 MET A C 1
ATOM 1324 O O . MET A 1 181 ? 2.061 -13.874 3.518 1.00 97.75 181 MET A O 1
ATOM 1328 N N . PHE A 1 182 ? 0.519 -12.460 2.707 1.00 97.62 182 PHE A N 1
ATOM 1329 C CA . PHE A 1 182 ? 0.314 -11.732 3.956 1.00 97.62 182 PHE A CA 1
ATOM 1330 C C . PHE A 1 182 ? -0.262 -12.616 5.075 1.00 97.62 182 PHE A C 1
ATOM 1332 O O . PHE A 1 182 ? 0.271 -12.643 6.187 1.00 97.62 182 PHE A O 1
ATOM 1339 N N . CYS A 1 183 ? -1.314 -13.389 4.783 1.00 97.75 183 CYS A N 1
ATOM 1340 C CA . CYS A 1 183 ? -1.935 -14.310 5.738 1.00 97.75 183 CYS A CA 1
ATOM 1341 C C . CYS A 1 183 ? -0.983 -15.432 6.156 1.00 97.75 183 CYS A C 1
ATOM 1343 O O . CYS A 1 183 ? -1.013 -15.844 7.312 1.00 97.75 183 CYS A O 1
ATOM 1345 N N . PHE A 1 184 ? -0.117 -15.900 5.256 1.00 98.00 184 PHE A N 1
ATOM 1346 C CA . PHE A 1 184 ? 0.912 -16.881 5.586 1.00 98.00 184 PHE A CA 1
ATOM 1347 C C . PHE A 1 184 ? 1.938 -16.310 6.575 1.00 98.00 184 PHE A C 1
ATOM 1349 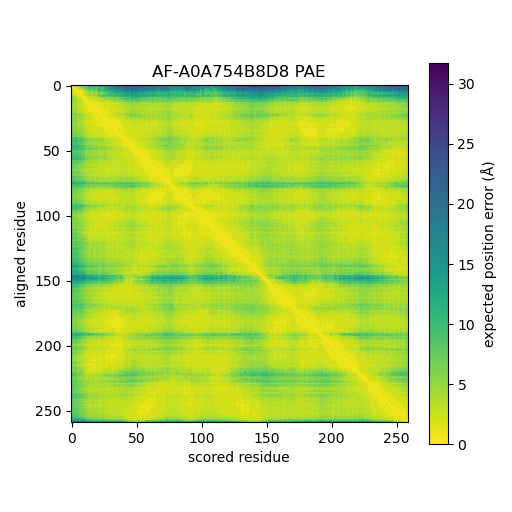O O . PHE A 1 184 ? 2.242 -16.955 7.578 1.00 98.00 184 PHE A O 1
ATOM 1356 N N . GLY A 1 185 ? 2.392 -15.070 6.359 1.00 97.50 185 GLY A N 1
ATOM 1357 C CA . GLY A 1 185 ? 3.212 -14.330 7.324 1.00 97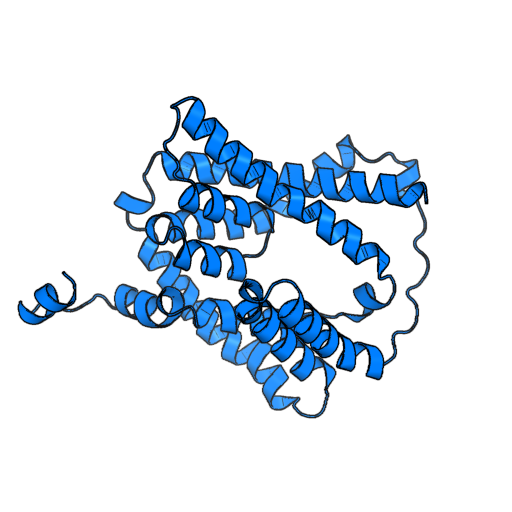.50 185 GLY A CA 1
ATOM 1358 C C . GLY A 1 185 ? 2.561 -14.224 8.704 1.00 97.50 185 GLY A C 1
ATOM 1359 O O . GLY A 1 185 ? 3.168 -14.577 9.716 1.00 97.50 185 GLY A O 1
ATOM 1360 N N . ASN A 1 186 ? 1.295 -13.808 8.731 1.00 97.50 186 ASN A N 1
ATOM 1361 C CA . ASN A 1 186 ? 0.501 -13.698 9.955 1.00 97.50 186 ASN A CA 1
ATOM 1362 C C . ASN A 1 186 ? 0.358 -15.055 10.670 1.00 97.50 186 ASN A C 1
ATOM 1364 O O . ASN A 1 186 ? 0.603 -15.163 11.869 1.00 97.50 186 ASN A O 1
ATOM 1368 N N . LEU A 1 187 ? 0.033 -16.122 9.936 1.00 97.50 187 LEU A N 1
ATOM 1369 C CA . LEU A 1 187 ? -0.131 -17.451 10.518 1.00 97.50 187 LEU A CA 1
ATOM 1370 C C . LEU A 1 187 ? 1.177 -17.980 11.122 1.00 97.50 187 LEU A C 1
ATOM 1372 O O . LEU A 1 187 ? 1.133 -18.587 12.189 1.00 97.50 187 LEU A O 1
ATOM 1376 N N . MET A 1 188 ? 2.336 -17.722 10.502 1.00 96.88 188 MET A N 1
ATOM 1377 C CA . MET A 1 188 ? 3.634 -18.086 11.089 1.00 96.88 188 MET A CA 1
ATOM 1378 C C . MET A 1 188 ? 3.867 -17.393 12.438 1.00 96.88 188 MET A C 1
ATOM 1380 O O . MET A 1 188 ? 4.285 -18.050 13.394 1.00 96.88 188 MET A O 1
ATOM 1384 N N . ARG A 1 189 ? 3.532 -16.100 12.535 1.00 95.94 189 ARG A N 1
ATOM 1385 C CA . ARG A 1 189 ? 3.608 -15.325 13.783 1.00 95.94 189 ARG A CA 1
ATOM 1386 C C . ARG A 1 189 ? 2.640 -15.859 14.839 1.00 95.94 189 ARG A C 1
ATOM 1388 O O . ARG A 1 189 ? 3.002 -16.051 15.999 1.00 95.94 189 ARG A O 1
ATOM 1395 N N . GLU A 1 190 ? 1.389 -16.090 14.455 1.00 95.56 190 GLU A N 1
ATOM 1396 C CA . GLU A 1 190 ? 0.334 -16.435 15.404 1.00 95.56 190 GLU A CA 1
ATOM 1397 C C . GLU A 1 190 ? 0.326 -17.914 15.797 1.00 95.56 190 GLU A C 1
ATOM 1399 O O . GLU A 1 190 ? -0.106 -18.234 16.903 1.00 95.56 190 GLU A O 1
ATOM 1404 N N . SER A 1 191 ? 0.848 -18.820 14.972 1.00 93.94 191 SER A N 1
ATOM 1405 C CA . SER A 1 191 ? 0.840 -20.254 15.273 1.00 93.94 191 SER A CA 1
ATOM 1406 C C . SER A 1 191 ? 1.746 -20.638 16.447 1.00 93.94 191 SER A C 1
ATOM 1408 O O . SER A 1 191 ? 1.460 -21.636 17.102 1.00 93.94 191 SER A O 1
ATOM 1410 N N . GLY A 1 192 ? 2.838 -19.908 16.701 1.00 90.12 192 GLY A N 1
ATOM 1411 C CA . GLY A 1 192 ? 3.755 -20.151 17.828 1.00 90.12 192 GLY A CA 1
ATOM 1412 C C . GLY A 1 192 ? 4.588 -21.442 17.766 1.00 90.12 192 GLY A C 1
ATOM 1413 O O . GLY A 1 192 ? 5.402 -21.674 18.646 1.00 90.12 192 GLY A O 1
ATOM 1414 N N . VAL A 1 193 ? 4.419 -22.284 16.742 1.00 96.00 193 VAL A N 1
ATOM 1415 C CA . VAL A 1 193 ? 5.190 -23.539 16.578 1.00 96.00 193 VAL A CA 1
ATOM 1416 C C . VAL A 1 193 ? 6.328 -23.414 15.563 1.00 96.00 193 VAL A C 1
ATOM 1418 O O . VAL A 1 193 ? 7.203 -24.271 15.488 1.00 96.00 193 VAL A O 1
ATOM 1421 N N . VAL A 1 194 ? 6.326 -22.337 14.776 1.00 96.00 194 VAL A N 1
ATOM 1422 C CA . VAL A 1 194 ? 7.306 -22.060 13.718 1.00 96.00 194 VAL A CA 1
ATOM 1423 C C . VAL A 1 194 ? 8.129 -20.807 14.027 1.00 96.00 194 VAL A C 1
ATOM 1425 O O . VAL A 1 194 ? 8.413 -20.012 13.135 1.00 96.00 194 VAL A O 1
ATOM 1428 N N . GLU A 1 195 ? 8.536 -20.633 15.289 1.00 95.06 195 GLU A N 1
ATOM 1429 C CA . GLU A 1 195 ? 9.276 -19.449 15.771 1.00 95.06 195 GLU A CA 1
ATOM 1430 C C . GLU A 1 195 ? 10.478 -19.117 14.880 1.00 95.06 195 GLU A C 1
ATOM 1432 O O . GLU A 1 195 ? 10.569 -18.018 14.342 1.00 95.06 195 GLU A O 1
ATOM 1437 N N . ARG A 1 196 ? 11.321 -20.115 14.578 1.00 96.88 196 ARG A N 1
ATOM 1438 C CA . ARG A 1 196 ? 12.487 -19.935 13.697 1.00 96.88 196 ARG A CA 1
ATOM 1439 C C . ARG A 1 196 ? 12.128 -19.412 12.297 1.00 96.88 196 ARG A C 1
ATOM 1441 O O . ARG A 1 196 ? 12.911 -18.666 11.716 1.00 96.88 196 ARG A O 1
ATOM 1448 N N . LEU A 1 197 ? 10.981 -19.814 11.736 1.00 97.50 197 LEU A N 1
ATOM 1449 C CA . LEU A 1 197 ? 10.538 -19.355 10.413 1.00 97.50 197 LEU A CA 1
ATOM 1450 C C . LEU A 1 197 ? 10.020 -17.926 10.523 1.00 97.50 197 LEU A C 1
ATOM 1452 O O . LEU A 1 197 ? 10.443 -17.086 9.737 1.00 97.50 197 LEU A O 1
ATOM 1456 N N . SER A 1 198 ? 9.160 -17.645 11.507 1.00 96.38 198 SER A N 1
ATOM 1457 C CA . SER A 1 198 ? 8.637 -16.296 11.749 1.00 96.38 198 SER A CA 1
ATOM 1458 C C . SER A 1 198 ? 9.776 -15.294 11.959 1.00 96.38 198 SER A C 1
ATOM 1460 O O . SER A 1 198 ? 9.798 -14.247 11.312 1.00 96.38 198 SER A O 1
ATOM 1462 N N . ASP A 1 199 ? 10.765 -15.644 12.785 1.00 97.44 199 ASP A N 1
ATOM 1463 C CA . ASP A 1 199 ? 11.935 -14.807 13.063 1.00 97.44 199 ASP A CA 1
ATOM 1464 C C . ASP A 1 199 ? 12.834 -14.622 11.847 1.00 97.44 199 ASP A C 1
ATOM 1466 O O . ASP A 1 199 ? 13.302 -13.511 11.587 1.00 97.44 199 ASP A O 1
ATOM 1470 N N . THR A 1 200 ? 13.049 -15.681 11.065 1.00 98.31 200 THR A N 1
ATOM 1471 C CA . THR A 1 200 ? 13.813 -15.578 9.816 1.00 98.31 200 THR A CA 1
ATOM 1472 C C . THR A 1 200 ? 13.090 -14.688 8.810 1.00 98.31 200 THR A C 1
ATOM 1474 O O . THR A 1 200 ? 13.733 -13.864 8.165 1.00 98.31 200 THR A O 1
ATOM 1477 N N . VAL A 1 201 ? 11.767 -14.816 8.685 1.00 97.88 201 VAL A N 1
ATOM 1478 C CA . VAL A 1 201 ? 10.955 -14.039 7.743 1.00 97.88 201 VAL A CA 1
ATOM 1479 C C . VAL A 1 201 ? 10.987 -12.553 8.090 1.00 97.88 201 VAL A C 1
ATOM 1481 O O . VAL A 1 201 ? 11.334 -11.756 7.222 1.00 97.88 201 VAL A O 1
ATOM 1484 N N . GLN A 1 202 ? 10.689 -12.179 9.338 1.00 95.31 202 GLN A N 1
ATOM 1485 C CA . GLN A 1 202 ? 10.614 -10.769 9.745 1.00 95.31 202 GLN A CA 1
ATOM 1486 C C . GLN A 1 202 ? 11.983 -10.077 9.869 1.00 95.31 202 GLN A C 1
ATOM 1488 O O . GLN A 1 202 ? 12.042 -8.853 9.826 1.00 95.31 202 GLN A O 1
ATOM 1493 N N . ASN A 1 203 ? 13.078 -10.841 9.985 1.00 96.50 203 ASN A N 1
ATOM 1494 C CA . ASN A 1 203 ? 14.437 -10.303 10.069 1.00 96.50 203 ASN A CA 1
ATOM 1495 C C . ASN A 1 203 ? 15.263 -10.649 8.819 1.00 96.50 203 ASN A C 1
ATOM 1497 O O . ASN A 1 203 ? 15.364 -9.860 7.882 1.00 96.50 203 ASN A O 1
ATOM 1501 N N . GLY A 1 204 ? 15.879 -11.835 8.800 1.00 97.06 204 GLY A N 1
ATOM 1502 C CA . GLY A 1 204 ? 16.905 -12.200 7.821 1.00 97.06 204 GLY A CA 1
ATOM 1503 C C . GLY A 1 204 ? 16.424 -12.157 6.369 1.00 97.06 204 GLY A C 1
ATOM 1504 O O . GLY A 1 204 ? 17.082 -11.558 5.520 1.00 97.06 204 GLY A O 1
ATOM 1505 N N . LEU A 1 205 ? 15.265 -12.750 6.081 1.00 97.75 205 LEU A N 1
ATOM 1506 C CA . LEU A 1 205 ? 14.728 -12.844 4.725 1.00 97.75 205 LEU A CA 1
ATOM 1507 C C . LEU A 1 205 ? 14.274 -11.480 4.196 1.00 97.75 205 LEU A C 1
ATOM 1509 O O . LEU A 1 205 ? 14.672 -11.095 3.096 1.00 97.75 205 LEU A O 1
ATOM 1513 N N . ILE A 1 206 ? 13.478 -10.740 4.978 1.00 96.50 206 ILE A N 1
ATOM 1514 C CA . ILE A 1 206 ? 13.029 -9.385 4.622 1.00 96.50 206 ILE A CA 1
ATOM 1515 C C . ILE A 1 206 ? 14.219 -8.484 4.308 1.00 96.50 206 ILE A C 1
ATOM 1517 O O . ILE A 1 206 ? 14.193 -7.795 3.288 1.00 96.50 206 ILE A O 1
ATOM 1521 N N . ASN A 1 207 ? 15.276 -8.516 5.123 1.00 97.50 207 ASN A N 1
ATOM 1522 C CA . ASN A 1 207 ? 16.438 -7.650 4.928 1.00 97.50 207 ASN A CA 1
ATOM 1523 C C . ASN A 1 207 ? 17.167 -7.949 3.609 1.00 97.50 207 ASN A C 1
ATOM 1525 O O . ASN A 1 207 ? 17.556 -7.020 2.902 1.00 97.50 207 ASN A O 1
ATOM 1529 N N . ILE A 1 208 ? 17.286 -9.223 3.221 1.00 98.06 208 ILE A N 1
ATOM 1530 C CA . ILE A 1 208 ? 17.890 -9.615 1.937 1.00 98.06 208 ILE A CA 1
ATOM 1531 C C . ILE A 1 208 ? 17.009 -9.173 0.763 1.00 98.06 208 ILE A C 1
ATOM 1533 O O . ILE A 1 208 ? 17.483 -8.521 -0.171 1.00 98.06 208 ILE A O 1
ATOM 1537 N N . VAL A 1 209 ? 15.717 -9.508 0.799 1.00 97.44 209 VAL A N 1
ATOM 1538 C CA . VAL A 1 209 ? 14.803 -9.220 -0.318 1.00 97.44 209 VAL A CA 1
ATOM 1539 C C . VAL A 1 209 ? 14.588 -7.717 -0.487 1.00 97.44 209 VAL A C 1
ATOM 1541 O O . VAL A 1 209 ? 14.505 -7.242 -1.619 1.00 97.44 209 VAL A O 1
ATOM 1544 N N . THR A 1 210 ? 14.578 -6.953 0.606 1.00 96.25 210 THR A N 1
ATOM 1545 C CA . THR A 1 210 ? 14.471 -5.486 0.577 1.00 96.25 210 THR A CA 1
ATOM 1546 C C . THR A 1 210 ? 15.652 -4.848 -0.144 1.00 96.25 210 THR A C 1
ATOM 1548 O O . THR A 1 210 ? 15.440 -3.943 -0.948 1.00 96.25 210 THR A O 1
ATOM 1551 N N . ILE A 1 211 ? 16.879 -5.339 0.066 1.00 97.44 211 ILE A N 1
ATOM 1552 C CA . ILE A 1 211 ? 18.063 -4.840 -0.651 1.00 97.44 211 ILE A CA 1
ATOM 1553 C C . ILE A 1 211 ? 17.893 -5.066 -2.157 1.00 97.44 211 ILE A C 1
ATOM 1555 O O . ILE A 1 211 ? 17.966 -4.114 -2.936 1.00 97.44 211 ILE A O 1
ATOM 1559 N N . PHE A 1 212 ? 17.597 -6.298 -2.583 1.00 96.69 212 PHE A N 1
ATOM 1560 C CA . PHE A 1 212 ? 17.436 -6.594 -4.010 1.00 96.69 212 PHE A CA 1
ATOM 1561 C C . PHE A 1 212 ? 16.263 -5.850 -4.645 1.00 96.69 212 PHE A C 1
ATOM 1563 O O . PHE A 1 212 ? 16.383 -5.377 -5.778 1.00 96.69 212 PHE A O 1
ATOM 1570 N N . LEU A 1 213 ? 15.150 -5.705 -3.928 1.00 94.31 213 LEU A N 1
ATOM 1571 C CA . LEU A 1 213 ? 14.002 -4.933 -4.386 1.00 94.31 213 LEU A CA 1
ATOM 1572 C C . LEU A 1 213 ? 14.350 -3.445 -4.507 1.00 94.31 213 LEU A C 1
ATOM 1574 O O . LEU A 1 213 ? 14.046 -2.851 -5.536 1.00 94.31 213 LEU A O 1
ATOM 1578 N N . GLY A 1 214 ? 15.050 -2.861 -3.533 1.00 94.62 214 GLY A N 1
ATOM 1579 C CA . GLY A 1 214 ? 15.499 -1.468 -3.583 1.00 94.62 214 GLY A CA 1
ATOM 1580 C C . GLY A 1 214 ? 16.400 -1.188 -4.788 1.00 94.62 214 GLY A C 1
ATOM 1581 O O . GLY A 1 214 ? 16.143 -0.255 -5.551 1.00 94.62 214 GLY A O 1
ATOM 1582 N N . LEU A 1 215 ? 17.395 -2.049 -5.034 1.00 96.38 215 LEU A N 1
ATOM 1583 C CA . LEU A 1 215 ? 18.250 -1.951 -6.224 1.00 96.38 215 LEU A CA 1
ATOM 1584 C C . LEU A 1 215 ? 17.449 -2.135 -7.526 1.00 96.38 215 LEU A C 1
ATOM 1586 O O . LEU A 1 215 ? 17.691 -1.434 -8.507 1.00 96.38 215 LEU A O 1
ATOM 1590 N N . SER A 1 216 ? 16.471 -3.042 -7.534 1.00 94.12 216 SER A N 1
ATOM 1591 C CA . SER A 1 216 ? 15.608 -3.300 -8.695 1.00 94.12 216 SER A CA 1
ATOM 1592 C C . SER A 1 216 ? 14.652 -2.145 -9.002 1.00 94.12 216 SER A C 1
ATOM 1594 O O . SER A 1 216 ? 14.392 -1.862 -10.170 1.00 94.12 216 SER A O 1
ATOM 1596 N N . VAL A 1 217 ? 14.138 -1.455 -7.980 1.00 93.25 217 VAL A N 1
ATOM 1597 C CA . VAL A 1 217 ? 13.379 -0.205 -8.147 1.00 93.25 217 VAL A CA 1
ATOM 1598 C C . VAL A 1 217 ? 14.303 0.884 -8.691 1.00 93.25 217 VAL A C 1
ATOM 1600 O O . VAL A 1 217 ? 13.944 1.559 -9.655 1.00 93.25 217 VAL A O 1
ATOM 1603 N N . GLY A 1 218 ? 15.521 0.999 -8.147 1.00 91.38 218 GLY A N 1
ATOM 1604 C CA . GLY A 1 218 ? 16.556 1.909 -8.647 1.00 91.38 218 GLY A CA 1
ATOM 1605 C C . GLY A 1 218 ? 16.905 1.677 -10.121 1.00 91.38 218 GLY A C 1
ATOM 1606 O O . GLY A 1 218 ? 17.121 2.634 -10.859 1.00 91.38 218 GLY A O 1
ATOM 1607 N N . ALA A 1 219 ? 16.844 0.429 -10.593 1.00 91.00 219 ALA A N 1
ATOM 1608 C CA . ALA A 1 219 ? 17.020 0.080 -12.005 1.00 91.00 219 ALA A CA 1
ATOM 1609 C C . ALA A 1 219 ? 15.995 0.755 -12.940 1.00 91.00 219 ALA A C 1
ATOM 1611 O O . ALA A 1 219 ? 16.243 0.887 -14.138 1.00 91.00 219 ALA A O 1
ATOM 1612 N N . LYS A 1 220 ? 14.835 1.170 -12.411 1.00 89.38 220 LYS A N 1
ATOM 1613 C CA . LYS A 1 220 ? 13.782 1.890 -13.144 1.00 89.38 220 LYS A CA 1
ATOM 1614 C C . LYS A 1 220 ? 13.848 3.410 -12.980 1.00 89.38 220 LYS A C 1
ATOM 1616 O O . LYS A 1 220 ? 13.018 4.102 -13.561 1.00 89.38 220 LYS A O 1
ATOM 1621 N N . LEU A 1 221 ? 14.843 3.937 -12.267 1.00 90.94 221 LEU A N 1
ATOM 1622 C CA . LEU A 1 221 ? 15.113 5.376 -12.137 1.00 90.94 221 LEU A CA 1
ATOM 1623 C C . LEU A 1 221 ? 16.055 5.903 -13.230 1.00 90.94 221 LEU A C 1
ATOM 1625 O O . LEU A 1 221 ? 16.841 6.820 -13.007 1.00 90.94 221 LEU A O 1
ATOM 1629 N N . VAL A 1 222 ? 15.985 5.320 -14.427 1.00 90.25 222 VAL A N 1
ATOM 1630 C CA . VAL A 1 222 ? 16.706 5.823 -15.598 1.00 90.25 222 VAL A CA 1
ATOM 1631 C C . VAL A 1 222 ? 16.048 7.114 -16.110 1.00 90.25 222 VAL A C 1
ATOM 1633 O O . VAL A 1 222 ? 14.834 7.302 -15.988 1.00 90.25 222 VAL A O 1
ATOM 1636 N N . ALA A 1 223 ? 16.856 8.033 -16.645 1.00 90.31 223 ALA A N 1
ATOM 1637 C CA . ALA A 1 223 ? 16.455 9.410 -16.939 1.00 90.31 223 ALA A CA 1
ATOM 1638 C C . ALA A 1 223 ? 15.209 9.519 -17.834 1.00 90.31 223 ALA A C 1
ATOM 1640 O O . ALA A 1 223 ? 14.319 10.311 -17.543 1.00 90.31 223 ALA A O 1
ATOM 1641 N N . ASP A 1 224 ? 15.097 8.689 -18.871 1.00 87.69 224 ASP A N 1
ATOM 1642 C CA . ASP A 1 224 ? 13.971 8.677 -19.812 1.00 87.69 224 ASP A CA 1
ATOM 1643 C C . ASP A 1 224 ? 12.668 8.124 -19.211 1.00 87.69 224 ASP A C 1
ATOM 1645 O O . ASP A 1 224 ? 11.604 8.290 -19.807 1.00 87.69 224 ASP A O 1
ATOM 1649 N N . LYS A 1 225 ? 12.726 7.474 -18.044 1.00 85.44 225 LYS A N 1
ATOM 1650 C CA . LYS A 1 225 ? 11.547 7.013 -17.293 1.00 85.44 225 LYS A CA 1
ATOM 1651 C C . LYS A 1 225 ? 11.172 7.958 -16.163 1.00 85.44 225 LYS A C 1
ATOM 1653 O O . LYS A 1 225 ? 9.989 8.109 -15.872 1.00 85.44 225 LYS A O 1
ATOM 1658 N N . PHE A 1 226 ? 12.157 8.604 -15.542 1.00 88.44 226 PHE A N 1
ATOM 1659 C CA . PHE A 1 226 ? 11.917 9.483 -14.401 1.00 88.44 226 PHE A CA 1
ATOM 1660 C C . PHE A 1 226 ? 11.687 10.951 -14.788 1.00 88.44 226 PHE A C 1
ATOM 1662 O O . PHE A 1 226 ? 10.811 11.605 -14.227 1.00 88.44 226 PHE A O 1
ATOM 1669 N N . LEU A 1 227 ? 12.432 11.488 -15.757 1.00 92.00 227 LEU A N 1
ATOM 1670 C CA . LEU A 1 227 ? 12.299 12.875 -16.218 1.00 92.00 227 LEU A CA 1
ATOM 1671 C C . LEU A 1 227 ? 11.234 12.977 -17.318 1.00 92.00 227 LEU A C 1
ATOM 1673 O O . LEU A 1 227 ? 11.512 13.381 -18.443 1.00 92.00 227 LEU A O 1
ATOM 1677 N N . GLN A 1 228 ? 10.011 12.567 -16.982 1.00 90.25 228 GLN A N 1
ATOM 1678 C CA . GLN A 1 228 ? 8.848 12.589 -17.867 1.00 90.25 228 GLN A CA 1
ATOM 1679 C C . GLN A 1 228 ? 7.728 13.442 -17.260 1.00 90.25 228 GLN A C 1
ATOM 1681 O O . GLN A 1 228 ? 7.559 13.428 -16.042 1.00 90.25 228 GLN A O 1
ATOM 1686 N N . PRO A 1 229 ? 6.898 14.135 -18.059 1.00 91.31 229 PRO A N 1
ATOM 1687 C CA . PRO A 1 229 ? 5.773 14.920 -17.539 1.00 91.31 229 PRO A CA 1
ATOM 1688 C C . PRO A 1 229 ? 4.831 14.113 -16.631 1.00 91.31 229 PRO A C 1
ATOM 1690 O O . PRO A 1 229 ? 4.301 14.636 -15.651 1.00 91.31 229 PRO A O 1
ATOM 1693 N N . GLN A 1 230 ? 4.676 12.815 -16.909 1.00 91.00 230 GLN A N 1
ATOM 1694 C CA . GLN A 1 230 ? 3.902 11.875 -16.100 1.00 91.00 230 GLN A CA 1
ATOM 1695 C C . GLN A 1 230 ? 4.373 11.818 -14.647 1.00 91.00 230 GLN A C 1
ATOM 1697 O O . GLN A 1 230 ? 3.541 11.729 -13.746 1.00 91.00 230 GLN A O 1
ATOM 1702 N N . THR A 1 231 ? 5.679 11.899 -14.388 1.00 90.44 231 THR A N 1
ATOM 1703 C CA . THR A 1 231 ? 6.213 11.760 -13.026 1.00 90.44 231 THR A CA 1
ATOM 1704 C C . THR A 1 231 ? 5.885 12.961 -12.154 1.00 90.44 231 THR A C 1
ATOM 1706 O O . THR A 1 231 ? 5.595 12.786 -10.972 1.00 90.44 231 THR A O 1
ATOM 1709 N N . LEU A 1 232 ? 5.797 14.162 -12.733 1.00 93.88 232 LEU A N 1
ATOM 1710 C CA . LEU A 1 232 ? 5.285 15.334 -12.025 1.00 93.88 232 LEU A CA 1
ATOM 1711 C C . LEU A 1 232 ? 3.825 15.125 -11.601 1.00 93.88 232 LEU A C 1
ATOM 1713 O O . LEU A 1 232 ? 3.466 15.420 -10.461 1.00 93.88 232 LEU A O 1
ATOM 1717 N N . GLY A 1 233 ? 3.006 14.552 -12.489 1.00 94.12 233 GLY A N 1
ATOM 1718 C CA . GLY A 1 233 ? 1.636 14.156 -12.167 1.00 94.12 233 GLY A CA 1
ATOM 1719 C C . GLY A 1 233 ? 1.579 13.164 -11.002 1.00 94.12 233 GLY A C 1
ATOM 1720 O O . GLY A 1 233 ? 0.780 13.351 -10.092 1.00 94.12 233 GLY A O 1
ATOM 1721 N N . ILE A 1 234 ? 2.467 12.165 -10.980 1.00 95.06 234 ILE A N 1
ATOM 1722 C CA . ILE A 1 234 ? 2.566 11.169 -9.897 1.00 95.06 234 ILE A CA 1
ATOM 1723 C C . ILE A 1 234 ? 2.879 11.832 -8.553 1.00 95.06 234 ILE A C 1
ATOM 1725 O O . ILE A 1 234 ? 2.226 11.531 -7.556 1.00 95.06 234 ILE A O 1
ATOM 1729 N N . LEU A 1 235 ? 3.855 12.742 -8.522 1.00 93.69 235 LEU A N 1
ATOM 1730 C CA . LEU A 1 235 ? 4.235 13.451 -7.300 1.00 93.69 235 LEU A CA 1
ATOM 1731 C C . LEU A 1 235 ? 3.067 14.311 -6.779 1.00 93.69 235 LEU A C 1
ATOM 1733 O O . LEU A 1 235 ? 2.643 14.181 -5.630 1.00 93.69 235 LEU A O 1
ATOM 1737 N N . LEU A 1 236 ? 2.464 15.133 -7.639 1.00 95.12 236 LEU A N 1
ATOM 1738 C CA . LEU A 1 236 ? 1.343 15.992 -7.240 1.00 95.12 236 LEU A CA 1
ATOM 1739 C C . LEU A 1 236 ? 0.115 15.189 -6.790 1.00 95.12 236 LEU A C 1
ATOM 1741 O O . LEU A 1 236 ? -0.513 15.516 -5.783 1.00 95.12 236 LEU A O 1
ATOM 1745 N N . LEU A 1 237 ? -0.221 14.117 -7.506 1.00 95.06 237 LEU A N 1
ATOM 1746 C CA . LEU A 1 237 ? -1.342 13.254 -7.150 1.00 95.06 237 LEU A CA 1
ATOM 1747 C C . LEU A 1 237 ? -1.082 12.455 -5.872 1.00 95.06 237 LEU A C 1
ATOM 1749 O O . LEU A 1 237 ? -2.019 12.222 -5.113 1.00 95.06 237 LEU A O 1
ATOM 1753 N N . GLY A 1 238 ? 0.165 12.060 -5.608 1.00 93.25 238 GLY A N 1
ATOM 1754 C CA . GLY A 1 238 ? 0.530 11.292 -4.422 1.00 93.25 238 GLY A CA 1
ATOM 1755 C C . GLY A 1 238 ? 0.231 12.043 -3.126 1.00 93.25 238 GLY A C 1
ATOM 1756 O O . GLY A 1 238 ? -0.440 11.500 -2.254 1.00 93.25 238 GLY A O 1
ATOM 1757 N N . VAL A 1 239 ? 0.624 13.317 -3.012 1.00 93.88 239 VAL A N 1
ATOM 1758 C CA . VAL A 1 239 ? 0.319 14.115 -1.806 1.00 93.88 239 VAL A CA 1
ATOM 1759 C C . VAL A 1 239 ? -1.189 14.312 -1.607 1.00 93.88 239 VAL A C 1
ATOM 1761 O O . VAL A 1 239 ? -1.691 14.195 -0.485 1.00 93.88 239 VAL A O 1
ATOM 1764 N N . VAL A 1 240 ? -1.933 14.542 -2.694 1.00 94.88 240 VAL A N 1
ATOM 1765 C CA . VAL A 1 240 ? -3.397 14.668 -2.652 1.00 94.88 240 VAL A CA 1
ATOM 1766 C C . VAL A 1 240 ? -4.047 13.341 -2.247 1.00 94.88 240 VAL A C 1
ATOM 1768 O O . VAL A 1 240 ? -5.010 13.355 -1.482 1.00 94.88 240 VAL A O 1
ATOM 1771 N N . ALA A 1 241 ? -3.487 12.204 -2.671 1.00 95.25 241 ALA A N 1
ATOM 1772 C CA . ALA A 1 241 ? -3.976 10.871 -2.326 1.00 95.25 241 ALA A CA 1
ATOM 1773 C C . ALA A 1 241 ? -4.032 10.659 -0.805 1.00 95.25 241 ALA A C 1
ATOM 1775 O O . ALA A 1 241 ? -5.077 10.294 -0.263 1.00 95.25 241 ALA A O 1
ATOM 1776 N N . PHE A 1 242 ? -2.933 10.965 -0.105 1.00 94.62 242 PHE A N 1
ATOM 1777 C CA . PHE A 1 242 ? -2.866 10.895 1.360 1.00 94.62 242 PHE A CA 1
ATOM 1778 C C . PHE A 1 242 ? -3.821 11.887 2.023 1.00 94.62 242 PHE A C 1
ATOM 1780 O O . PHE A 1 242 ? -4.426 11.577 3.055 1.00 94.62 242 PHE A O 1
ATOM 1787 N N . GLY A 1 243 ? -3.980 13.067 1.419 1.00 96.38 243 GLY A N 1
ATOM 1788 C CA . GLY A 1 243 ? -4.918 14.075 1.887 1.00 96.38 243 GLY A CA 1
ATOM 1789 C C . GLY A 1 243 ? -6.364 13.578 1.880 1.00 96.38 243 GLY A C 1
ATOM 1790 O O . GLY A 1 243 ? -7.053 13.634 2.902 1.00 96.38 243 GLY A O 1
ATOM 1791 N N . ILE A 1 244 ? -6.799 13.024 0.749 1.00 97.12 244 ILE A N 1
ATOM 1792 C CA . ILE A 1 244 ? -8.154 12.493 0.573 1.00 97.12 244 ILE A CA 1
ATOM 1793 C C . ILE A 1 244 ? -8.365 11.237 1.419 1.00 97.12 244 ILE A C 1
ATOM 1795 O O . ILE A 1 244 ? -9.394 11.136 2.082 1.00 97.12 244 ILE A O 1
ATOM 1799 N N . GLY A 1 245 ? -7.402 10.311 1.456 1.00 96.56 245 GLY A N 1
ATOM 1800 C CA . GLY A 1 245 ? -7.497 9.098 2.276 1.00 96.56 245 GLY A CA 1
ATOM 1801 C C . GLY A 1 245 ? -7.643 9.416 3.767 1.00 96.56 245 GLY A C 1
ATOM 1802 O O . GLY A 1 245 ? -8.527 8.881 4.437 1.00 96.56 245 GLY A O 1
ATOM 1803 N N . THR A 1 246 ? -6.850 10.368 4.274 1.00 97.06 246 THR A N 1
ATOM 1804 C CA . THR A 1 246 ? -6.964 10.848 5.661 1.00 97.06 246 THR A CA 1
ATOM 1805 C C . THR A 1 246 ? -8.329 11.482 5.917 1.00 97.06 246 THR A C 1
ATOM 1807 O O . THR A 1 246 ? -8.983 11.150 6.907 1.00 97.06 246 THR A O 1
ATOM 1810 N N . ALA A 1 247 ? -8.773 12.376 5.028 1.00 97.75 247 ALA A N 1
ATOM 1811 C CA . ALA A 1 247 ? -10.063 13.048 5.150 1.00 97.75 247 ALA A CA 1
ATOM 1812 C C . ALA A 1 247 ? -11.232 12.048 5.136 1.00 97.75 247 ALA A C 1
ATOM 1814 O O . ALA A 1 247 ? -12.101 12.103 6.004 1.00 97.75 247 ALA A O 1
ATOM 1815 N N . ALA A 1 248 ? -11.230 11.092 4.207 1.00 97.69 248 ALA A N 1
ATOM 1816 C CA . ALA A 1 248 ? -12.247 10.049 4.114 1.00 97.69 248 ALA A CA 1
ATOM 1817 C C . ALA A 1 248 ? -12.268 9.158 5.366 1.00 97.69 248 ALA A C 1
ATOM 1819 O O . ALA A 1 248 ? -13.342 8.866 5.893 1.00 97.69 248 ALA A O 1
ATOM 1820 N N . GLY A 1 249 ? -11.097 8.793 5.898 1.00 96.62 249 GLY A N 1
ATOM 1821 C CA . GLY A 1 249 ? -10.984 8.018 7.134 1.00 96.62 249 GLY A CA 1
ATOM 1822 C C . GLY A 1 249 ? -11.603 8.727 8.343 1.00 96.62 249 GLY A C 1
ATOM 1823 O O . GLY A 1 249 ? -12.386 8.122 9.078 1.00 96.62 249 GLY A O 1
ATOM 1824 N N . VAL A 1 250 ? -11.320 10.022 8.536 1.00 96.94 250 VAL A N 1
ATOM 1825 C CA . VAL A 1 250 ? -11.909 10.786 9.655 1.00 96.94 250 VAL A CA 1
ATOM 1826 C C . VAL A 1 250 ? -13.393 11.083 9.457 1.00 96.94 250 VAL A C 1
ATOM 1828 O O . VAL A 1 250 ? -14.143 11.109 10.432 1.00 96.94 250 VAL A O 1
ATOM 1831 N N . LEU A 1 251 ? -13.847 11.265 8.215 1.00 97.44 251 LEU A N 1
ATOM 1832 C CA . LEU A 1 251 ? -15.271 11.407 7.910 1.00 97.44 251 LEU A CA 1
ATOM 1833 C C . LEU A 1 251 ? -16.025 10.106 8.203 1.00 97.44 251 LEU A C 1
ATOM 1835 O O . LEU A 1 251 ? -17.092 10.152 8.809 1.00 97.44 251 LEU A O 1
ATOM 1839 N N . MET A 1 252 ? -15.450 8.947 7.876 1.00 97.25 252 MET A N 1
ATOM 1840 C CA . MET A 1 252 ? -16.036 7.656 8.243 1.00 97.25 252 MET A CA 1
ATOM 1841 C C . MET A 1 252 ? -16.061 7.449 9.759 1.00 97.25 252 MET A C 1
ATOM 1843 O O . MET A 1 252 ? -17.051 6.957 10.293 1.00 97.25 252 MET A O 1
ATOM 1847 N N . ALA A 1 253 ? -15.019 7.880 10.475 1.00 96.62 253 ALA A N 1
ATOM 1848 C CA . ALA A 1 253 ? -15.030 7.868 11.936 1.00 96.62 253 ALA A CA 1
ATOM 1849 C C . ALA A 1 253 ? -16.171 8.733 12.508 1.00 96.62 253 ALA A C 1
ATOM 1851 O O . ALA A 1 253 ? -16.848 8.306 13.438 1.00 96.62 253 ALA A O 1
ATOM 1852 N N . LYS A 1 254 ? -16.442 9.909 11.922 1.00 96.25 254 LYS A N 1
ATOM 1853 C CA . LYS A 1 254 ? -17.598 10.744 12.297 1.00 96.25 254 LYS A CA 1
ATOM 1854 C C . LYS A 1 254 ? -18.931 10.055 12.015 1.00 96.25 254 LYS A C 1
ATOM 1856 O O . LYS A 1 254 ? -19.819 10.126 12.855 1.00 96.25 254 LYS A O 1
ATOM 1861 N N . LEU A 1 255 ? -19.069 9.377 10.875 1.00 96.38 255 LEU A N 1
ATOM 1862 C CA . LEU A 1 255 ? -20.282 8.615 10.554 1.00 96.38 255 LEU A CA 1
ATOM 1863 C C . LEU A 1 255 ? -20.518 7.481 11.558 1.00 96.38 255 LEU A C 1
ATOM 1865 O O . LEU A 1 255 ? -21.639 7.300 12.020 1.00 96.38 255 LEU A O 1
ATOM 1869 N N . LEU A 1 256 ? -19.458 6.778 11.958 1.00 95.38 256 LEU A N 1
ATOM 1870 C CA . LEU A 1 256 ? -19.513 5.719 12.971 1.00 95.38 256 LEU A CA 1
ATOM 1871 C C . LEU A 1 256 ? -19.719 6.233 14.403 1.00 95.38 256 LEU A C 1
ATOM 1873 O O . LEU A 1 256 ? -19.929 5.428 15.300 1.00 95.38 256 LEU A O 1
ATOM 1877 N N . ASN A 1 257 ? -19.669 7.545 14.643 1.00 94.31 257 ASN A N 1
ATOM 1878 C CA . ASN A 1 257 ? -20.080 8.117 15.927 1.00 94.31 257 ASN A CA 1
ATOM 1879 C C . ASN A 1 257 ? -21.605 8.304 16.021 1.00 94.31 257 ASN A C 1
ATOM 1881 O O . ASN A 1 257 ? -22.104 8.643 17.093 1.00 94.31 257 ASN A O 1
ATOM 1885 N N . LEU A 1 258 ? -22.337 8.132 14.914 1.00 93.69 258 LEU A N 1
ATOM 1886 C CA . LEU A 1 258 ? -23.791 8.307 14.855 1.00 93.69 258 LEU A CA 1
ATOM 1887 C C . LEU A 1 258 ? -24.568 6.987 15.004 1.00 93.69 258 LEU A C 1
ATOM 1889 O O . LEU A 1 258 ? -25.786 7.037 15.176 1.00 93.69 258 LEU A O 1
ATOM 1893 N N . CYS A 1 259 ? -23.900 5.829 14.929 1.00 86.50 259 CYS A N 1
ATOM 1894 C CA . CYS A 1 259 ? -24.500 4.492 15.004 1.00 86.50 259 CYS A CA 1
ATOM 1895 C C . CYS A 1 259 ? -23.596 3.476 15.723 1.00 86.50 259 CYS A C 1
ATOM 1897 O O . CYS A 1 259 ? -24.141 2.458 16.208 1.00 86.50 259 CYS A O 1
#

Nearest PDB structures (foldseek):
  6iww-assembly1_C  TM=9.997E-01  e=2.332E-24  Salmonella enterica subsp. enterica serovar Typhimurium
  6z3z-assembly1_A  TM=2.939E-01  e=1.077E+00  Equus caballus
  6xz6-assembly2_C  TM=1.679E-01  e=3.217E-01  Trypanosoma brucei brucei TREU927
  2d1l-assembly1_A  TM=1.384E-01  e=4.084E+00  Mus musculus
  7a0g-assembly1_HHH  TM=1.402E-01  e=3.757E+00  Serratia marcescens

Mean predicted aligned error: 4.06 Å

Secondary structure (DSSP, 8-state):
-HHHHHHTTPPPPHHHHHIIIIITTSHHHHHHHHHHHHH---HHHHHSTTHHHHHHHHTHHHHHHHHHHHHHHHTTSS---HHHHHHHHGGGGT-HHHHHHHHHHH-TTTHHHHHHHHHHHHHTHHHHHHHHHHHH--HHHHTPPPPPPP---HHHHHHHHHHHHHHHHHH-GGGHHHHHHHHHHHHHHHHSS-HHHHHIIIIIIHHHHHHHHHHHHHTT--HHHHSSHHHHHHHHHHHHHHHHHHHHHHHHHHHTT--